Protein AF-A0A6J8EDN4-F1 (afdb_monomer)

Foldseek 3Di:
DVVLVVLVVVLVVCLVPPLLVLADCDDLAQLRNLQRNLADPDPVDGDDDDPDHNPDHDPSVVSLVVSLVVVLVVLVVCVVVPPPVVSVVVNVVSVVVSVVVSVSSNVSSCVSVVDDLQADEAEDEPPVPPPCVVVVVVCCVVVPPRYHYHYPYPPPPDPPVVVLVVVLVVQQVVCVVVVHDDDDPVSSVVSSQVPDPDDDPDDDDDDDDD

Nearest PDB structures (foldseek):
  3n6v-assembly2_D  TM=3.466E-01  e=3.260E+00  Rattus norvegicus
  3n6v-assembly3_E  TM=3.450E-01  e=4.559E+00  Rattus norvegicus
  6p7a-assembly2_B-2  TM=2.728E-01  e=5.702E+00  Fowlpox virus
  6p7b-assembly1_A  TM=2.548E-01  e=5.098E+00  Fowlpox virus

Organism: Mytilus coruscus (NCBI:txid42192)

Sequence (210 aa):
MDQMIKDLSECKQYLKHDFKIHLEEKTDIKDHCMTFSLNDKDLHFKNECCDHQHLSGCLKCLQLSDLLEEIMKRVQLLESENIEDLYDEILFKTSNAIDDIVEWKKHLVRSKIKPEIKDISFWSDNAGCYKSTLTLAMIYANLGPILSSYFSEAQDGKGACDRKASHIKAEIKRYVNEGLNVLDANDMKKVSITACPYGLMLGTTIGADF

Radius of gyration: 28.96 Å; Cα contacts (8 Å, |Δi|>4): 145; chains: 1; bounding box: 46×51×76 Å

pLDDT: mean 78.21, std 17.28, range [27.22, 96.94]

Mean predicted aligned error: 16.28 Å

Secondary structure (DSSP, 8-state):
-HHHHHHHHHHHHHHHHTHHHH-BSS-SBTTTBTTTTT--S-GGG-----SS---B--HHHHHHHHHHHHHHHHHHHGGGG--HHHHHHHHHHHHHHHHHHHHHHHHHHHHHH------EEEEEE--TT---HHHHHHHHHHHGGGEEEEEE-TTSS--HHHHHHHHHHHHHHHHHHTT----SHHHHHHHHHHT-SS------------

Structure (mmCIF, N/CA/C/O backbone):
data_AF-A0A6J8EDN4-F1
#
_entry.id   AF-A0A6J8EDN4-F1
#
loop_
_atom_site.group_PDB
_atom_site.id
_atom_site.type_symbol
_atom_site.label_atom_id
_atom_site.label_alt_id
_atom_site.label_comp_id
_atom_site.label_asym_id
_atom_site.label_entity_id
_atom_site.label_seq_id
_atom_site.pdbx_PDB_ins_code
_atom_site.Cartn_x
_atom_site.Cartn_y
_atom_site.Cartn_z
_atom_site.occupancy
_atom_site.B_iso_or_equiv
_atom_site.auth_seq_id
_atom_site.auth_comp_id
_atom_site.auth_asym_id
_atom_site.auth_atom_id
_atom_site.pdbx_PDB_model_num
ATOM 1 N N . MET A 1 1 ? 24.576 8.380 10.387 1.00 64.56 1 MET A N 1
ATOM 2 C CA . MET A 1 1 ? 24.095 7.237 9.584 1.00 64.56 1 MET A CA 1
ATOM 3 C C . MET A 1 1 ? 23.652 6.102 10.504 1.00 64.56 1 MET A C 1
ATOM 5 O O . MET A 1 1 ? 22.503 5.696 10.415 1.00 64.56 1 MET A O 1
ATOM 9 N N . ASP A 1 2 ? 24.490 5.698 11.463 1.00 84.81 2 ASP A N 1
ATOM 10 C CA . ASP A 1 2 ? 24.209 4.596 12.407 1.00 84.81 2 ASP A CA 1
ATOM 11 C C . ASP A 1 2 ? 22.921 4.751 13.227 1.00 84.81 2 ASP A C 1
ATOM 13 O O . ASP A 1 2 ? 22.189 3.781 13.411 1.00 84.81 2 ASP A O 1
ATOM 17 N N . GLN A 1 3 ? 22.601 5.974 13.666 1.00 91.50 3 GLN A N 1
ATOM 18 C CA . GLN A 1 3 ? 21.373 6.234 14.422 1.00 91.50 3 GLN A CA 1
ATOM 19 C C . GLN A 1 3 ? 20.110 5.963 13.586 1.00 91.50 3 GLN A C 1
ATOM 21 O O . GLN A 1 3 ? 19.248 5.219 14.028 1.00 91.50 3 GLN A O 1
ATOM 26 N N . MET A 1 4 ? 20.042 6.448 12.341 1.00 90.75 4 MET A N 1
ATOM 27 C CA . MET A 1 4 ? 18.876 6.219 11.472 1.00 90.75 4 MET A CA 1
ATOM 28 C C . MET A 1 4 ? 18.676 4.740 11.130 1.00 90.75 4 MET A C 1
ATOM 30 O O . MET A 1 4 ? 17.547 4.268 11.046 1.00 90.75 4 MET A O 1
ATOM 34 N N . ILE A 1 5 ? 19.767 3.993 10.931 1.00 92.75 5 ILE A N 1
ATOM 35 C CA . ILE A 1 5 ? 19.694 2.545 10.685 1.00 92.75 5 ILE A CA 1
ATOM 36 C C . ILE A 1 5 ? 19.105 1.837 11.909 1.00 92.75 5 ILE A C 1
ATOM 38 O O . ILE A 1 5 ? 18.271 0.938 11.771 1.00 92.75 5 ILE A O 1
ATOM 42 N N . LYS A 1 6 ? 19.515 2.256 13.110 1.00 95.56 6 LYS A N 1
ATOM 43 C CA . LYS A 1 6 ? 18.954 1.754 14.362 1.00 95.56 6 LYS A CA 1
ATOM 44 C C . LYS A 1 6 ? 17.466 2.097 14.479 1.00 95.56 6 LYS A C 1
ATOM 46 O O . LYS A 1 6 ? 16.674 1.192 14.724 1.00 95.56 6 LYS A O 1
ATOM 51 N N . ASP A 1 7 ? 17.085 3.342 14.212 1.00 95.25 7 ASP A N 1
ATOM 52 C CA . ASP A 1 7 ? 15.692 3.801 14.287 1.00 95.25 7 ASP A CA 1
ATOM 53 C C . ASP A 1 7 ? 14.797 3.056 13.280 1.00 95.25 7 ASP A C 1
ATOM 55 O O . ASP A 1 7 ? 13.700 2.610 13.623 1.00 95.25 7 ASP A O 1
ATOM 59 N N . LEU A 1 8 ? 15.291 2.814 12.058 1.00 94.50 8 LEU A N 1
ATOM 60 C CA . LEU A 1 8 ? 14.611 1.989 11.051 1.00 94.50 8 LEU A CA 1
ATOM 61 C C . LEU A 1 8 ? 14.425 0.548 11.533 1.00 94.50 8 LEU A C 1
ATOM 63 O O . LEU A 1 8 ? 13.369 -0.054 11.323 1.00 94.50 8 LEU A O 1
ATOM 67 N N . SER A 1 9 ? 15.441 -0.020 12.185 1.00 95.44 9 SER A N 1
ATOM 68 C CA . SER A 1 9 ? 15.367 -1.363 12.762 1.00 95.44 9 SER A CA 1
ATOM 69 C C . SER A 1 9 ? 14.315 -1.443 13.874 1.00 95.44 9 SER A C 1
ATOM 71 O O . SER A 1 9 ? 13.519 -2.384 13.899 1.00 95.44 9 SER A O 1
ATOM 73 N N . GLU A 1 10 ? 14.248 -0.437 14.748 1.00 96.00 10 GLU A N 1
ATOM 74 C CA . GLU A 1 10 ? 13.237 -0.346 15.808 1.00 96.00 10 GLU A CA 1
ATOM 75 C C . GLU A 1 10 ? 11.821 -0.185 15.229 1.00 96.00 10 GLU A C 1
ATOM 77 O O . GLU A 1 10 ? 10.903 -0.908 15.625 1.00 96.00 10 GLU A O 1
ATOM 82 N N . CYS A 1 11 ? 11.641 0.681 14.227 1.00 96.31 11 CYS A N 1
ATOM 83 C CA . CYS A 1 11 ? 10.362 0.846 13.532 1.00 96.31 11 CYS A CA 1
ATOM 84 C C . CYS A 1 11 ? 9.914 -0.448 12.834 1.00 96.31 11 CYS A C 1
ATOM 86 O O . CYS A 1 11 ? 8.742 -0.829 12.883 1.00 96.31 11 CYS A O 1
ATOM 88 N N . LYS A 1 12 ? 10.854 -1.177 12.224 1.00 96.31 12 LYS A N 1
ATOM 89 C CA . LYS A 1 12 ? 10.594 -2.490 11.624 1.00 96.31 12 LYS A CA 1
ATOM 90 C C . LYS A 1 12 ? 10.141 -3.513 12.665 1.00 96.31 12 LYS A C 1
ATOM 92 O O . LYS A 1 12 ? 9.232 -4.292 12.381 1.00 96.31 12 LYS A O 1
ATOM 97 N N . GLN A 1 13 ? 10.768 -3.548 13.841 1.00 96.75 13 GLN A N 1
ATOM 98 C CA . GLN A 1 13 ? 10.352 -4.438 14.932 1.00 96.75 13 GLN A CA 1
ATOM 99 C C . GLN A 1 13 ? 8.942 -4.094 15.420 1.00 96.75 13 GLN A C 1
ATOM 101 O O . GLN A 1 13 ? 8.111 -4.996 15.534 1.00 96.75 13 GLN A O 1
ATOM 106 N N . TYR A 1 14 ? 8.650 -2.803 15.592 1.00 96.94 14 TYR A N 1
ATOM 107 C CA . TYR A 1 14 ? 7.320 -2.317 15.956 1.00 96.94 14 TYR A CA 1
ATOM 108 C C . TYR A 1 14 ? 6.238 -2.796 14.977 1.00 96.94 14 TYR A C 1
ATOM 110 O O . TYR A 1 14 ? 5.249 -3.401 15.395 1.00 96.94 14 TYR A O 1
ATOM 118 N N . LEU A 1 15 ? 6.443 -2.604 13.667 1.00 96.94 15 LEU A N 1
ATOM 119 C CA . LEU A 1 15 ? 5.496 -3.059 12.641 1.00 96.94 15 LEU A CA 1
ATOM 120 C C . LEU A 1 15 ? 5.296 -4.583 12.661 1.00 96.94 15 LEU A C 1
ATOM 122 O O . LEU A 1 15 ? 4.183 -5.064 12.448 1.00 96.94 15 LEU A O 1
ATOM 126 N N . LYS A 1 16 ? 6.351 -5.360 12.933 1.00 95.31 16 LYS A N 1
ATOM 127 C CA . LYS A 1 16 ? 6.269 -6.829 12.959 1.00 95.31 16 LYS A CA 1
ATOM 128 C C . LYS A 1 16 ? 5.512 -7.383 14.158 1.00 95.31 16 LYS A C 1
ATOM 130 O O . LYS A 1 16 ? 4.797 -8.371 13.994 1.00 95.31 16 LYS A O 1
ATOM 135 N N . HIS A 1 17 ? 5.724 -6.812 15.338 1.00 93.31 17 HIS A N 1
ATOM 136 C CA . HIS A 1 17 ? 5.348 -7.461 16.594 1.00 93.31 17 HIS A CA 1
ATOM 137 C C . HIS A 1 17 ? 4.214 -6.743 17.322 1.00 93.31 17 HIS A C 1
ATOM 139 O O . HIS A 1 17 ? 3.266 -7.401 17.748 1.00 93.31 17 HIS A O 1
ATOM 145 N N . ASP A 1 18 ? 4.254 -5.413 17.384 1.00 94.19 18 ASP A N 1
ATOM 146 C CA . ASP A 1 18 ? 3.402 -4.653 18.304 1.00 94.19 18 ASP A CA 1
ATOM 147 C C . ASP A 1 18 ? 2.252 -3.946 17.586 1.00 94.19 18 ASP A C 1
ATOM 149 O O . ASP A 1 18 ? 1.143 -3.869 18.110 1.00 94.19 18 ASP A O 1
ATOM 153 N N . PHE A 1 19 ? 2.474 -3.476 16.354 1.00 96.38 19 PHE A N 1
ATOM 154 C CA . PHE A 1 19 ? 1.499 -2.648 15.639 1.00 96.38 19 PHE A CA 1
ATOM 155 C C . PHE A 1 19 ? 0.114 -3.305 15.544 1.00 96.38 19 PHE A C 1
ATOM 157 O O . PHE A 1 19 ? -0.894 -2.663 15.821 1.00 96.38 19 PHE A O 1
ATOM 164 N N . LYS A 1 20 ? 0.042 -4.611 15.243 1.00 93.62 20 LYS A N 1
ATOM 165 C CA . LYS A 1 20 ? -1.236 -5.350 15.152 1.00 93.62 20 LYS A CA 1
ATOM 166 C C . LYS A 1 20 ? -1.989 -5.483 16.481 1.00 93.62 20 LYS A C 1
ATOM 168 O O . LYS A 1 20 ? -3.174 -5.835 16.467 1.00 93.62 20 LYS A O 1
ATOM 173 N N . ILE A 1 21 ? -1.300 -5.302 17.606 1.00 93.06 21 ILE A N 1
ATOM 174 C CA . ILE A 1 21 ? -1.882 -5.345 18.951 1.00 93.06 21 ILE A CA 1
ATOM 175 C C . ILE A 1 21 ? -2.588 -4.020 19.241 1.00 93.06 21 ILE A C 1
ATOM 177 O O . ILE A 1 21 ? -3.631 -4.024 19.879 1.00 93.06 21 ILE A O 1
ATOM 181 N N . HIS A 1 22 ? -2.061 -2.913 18.715 1.00 93.44 22 HIS A N 1
ATOM 182 C CA . HIS A 1 22 ? -2.646 -1.584 18.874 1.00 93.44 22 HIS A CA 1
ATOM 183 C C . HIS A 1 22 ? -3.891 -1.341 18.009 1.00 93.44 22 HIS A C 1
ATOM 185 O O . HIS A 1 22 ? -4.573 -0.342 18.206 1.00 93.44 22 HIS A O 1
ATOM 191 N N . LEU A 1 23 ? -4.162 -2.209 17.028 1.00 93.81 23 LEU A N 1
ATOM 192 C CA . LEU A 1 23 ? -5.296 -2.057 16.121 1.00 93.81 23 LEU A CA 1
ATOM 193 C C . LEU A 1 23 ? -6.619 -2.399 16.807 1.00 93.81 23 LEU A C 1
ATOM 195 O O . LEU A 1 23 ? -6.812 -3.524 17.276 1.00 93.81 23 LEU A O 1
ATOM 199 N N . GLU A 1 24 ? -7.551 -1.454 16.746 1.00 91.25 24 GLU A N 1
ATOM 200 C CA . GLU A 1 24 ? -8.896 -1.547 17.310 1.00 91.25 24 GLU A CA 1
ATOM 201 C C . GLU A 1 24 ? -9.943 -1.153 16.262 1.00 91.25 24 GLU A C 1
ATOM 203 O O . GLU A 1 24 ? -9.655 -0.439 15.301 1.00 91.25 24 GLU A O 1
ATOM 208 N N . GLU A 1 25 ? -11.175 -1.644 16.414 1.00 86.94 25 GLU A N 1
ATOM 209 C CA . GLU A 1 25 ? -12.254 -1.382 15.451 1.00 86.94 25 GLU A CA 1
ATOM 210 C C . GLU A 1 25 ? -12.576 0.118 15.348 1.00 86.94 25 GLU A C 1
ATOM 212 O O . GLU A 1 25 ? -12.720 0.656 14.243 1.00 86.94 25 GLU A O 1
ATOM 217 N N . LYS A 1 26 ? -12.602 0.794 16.503 1.00 89.06 26 LYS A N 1
ATOM 218 C CA . LYS A 1 26 ? -12.791 2.237 16.665 1.00 89.06 26 LYS A CA 1
ATOM 219 C C . LYS A 1 26 ? -11.860 2.753 17.760 1.00 89.06 26 LYS A C 1
ATOM 221 O O . LYS A 1 26 ? -11.850 2.194 18.851 1.00 89.06 26 LYS A O 1
ATOM 226 N N . THR A 1 27 ? -11.096 3.802 17.475 1.00 91.81 27 THR A N 1
ATOM 227 C CA . THR A 1 27 ? -10.195 4.453 18.438 1.00 91.81 27 THR A CA 1
ATOM 228 C C . THR A 1 27 ? -9.849 5.856 17.955 1.00 91.81 27 THR A C 1
ATOM 230 O O . THR A 1 27 ? -9.736 6.098 16.755 1.00 91.81 27 THR A O 1
ATOM 233 N N . ASP A 1 28 ? -9.612 6.782 18.881 1.00 90.94 28 ASP A N 1
ATOM 234 C CA . ASP A 1 28 ? -9.287 8.177 18.554 1.00 90.94 28 ASP A CA 1
ATOM 235 C C . ASP A 1 28 ? -7.869 8.353 17.965 1.00 90.94 28 ASP A C 1
ATOM 237 O O . ASP A 1 28 ? -7.457 9.463 17.607 1.00 90.94 28 ASP A O 1
ATOM 241 N N . ILE A 1 29 ? -7.101 7.262 17.844 1.00 92.19 29 ILE A N 1
ATOM 242 C CA . ILE A 1 29 ? -5.788 7.243 17.195 1.00 92.19 29 ILE A CA 1
ATOM 243 C C . ILE A 1 29 ? -5.936 6.859 15.718 1.00 92.19 29 ILE A C 1
ATOM 245 O O . ILE A 1 29 ? -6.267 5.720 15.384 1.00 92.19 29 ILE A O 1
ATOM 249 N N . LYS A 1 30 ? -5.582 7.795 14.824 1.00 89.88 30 LYS A N 1
ATOM 250 C CA . LYS A 1 30 ? -5.691 7.654 13.353 1.00 89.88 30 LYS A CA 1
ATOM 251 C C . LYS A 1 30 ? -5.140 6.330 12.822 1.00 89.88 30 LYS A C 1
ATOM 253 O O . LYS A 1 30 ? -5.803 5.640 12.058 1.00 89.88 30 LYS A O 1
ATOM 258 N N . ASP A 1 31 ? -3.925 5.984 13.234 1.00 91.81 31 ASP A N 1
ATOM 259 C CA . ASP A 1 31 ? -3.203 4.812 12.734 1.00 91.81 31 ASP A CA 1
ATOM 260 C C . ASP A 1 31 ? -3.707 3.480 13.292 1.00 91.81 31 ASP A C 1
ATOM 262 O O . ASP A 1 31 ? -3.310 2.426 12.800 1.00 91.81 31 ASP A O 1
ATOM 266 N N . HIS A 1 32 ? -4.512 3.522 14.354 1.00 93.56 32 HIS A N 1
ATOM 267 C CA . HIS A 1 32 ? -4.951 2.340 15.091 1.00 93.56 32 HIS A CA 1
ATOM 268 C C . HIS A 1 32 ? -6.413 1.987 14.816 1.00 93.56 32 HIS A C 1
ATOM 270 O O . HIS A 1 32 ? -6.801 0.831 14.971 1.00 93.56 32 HIS A O 1
ATOM 276 N N . CYS A 1 33 ? -7.213 2.961 14.378 1.00 91.75 33 CYS A N 1
ATOM 277 C CA . CYS A 1 33 ? -8.603 2.743 14.012 1.00 91.75 33 CYS A CA 1
ATOM 278 C C . CYS A 1 33 ? -8.673 1.978 12.696 1.00 91.75 33 CYS A C 1
ATOM 280 O O . CYS A 1 33 ? -8.343 2.507 11.636 1.00 91.75 33 CYS A O 1
ATOM 282 N N . MET A 1 34 ? -9.110 0.725 12.738 1.00 88.94 34 MET A N 1
ATOM 283 C CA . MET A 1 34 ? -9.208 -0.130 11.553 1.00 88.94 34 MET A CA 1
ATOM 284 C C . MET A 1 34 ? -10.176 0.428 10.501 1.00 88.94 34 MET A C 1
ATOM 286 O O . MET A 1 34 ? -9.948 0.262 9.305 1.00 88.94 34 MET A O 1
ATOM 290 N N . THR A 1 35 ? -11.211 1.145 10.942 1.00 83.56 35 THR A N 1
ATOM 291 C CA . THR A 1 35 ? -12.199 1.781 10.058 1.00 83.56 35 THR A CA 1
ATOM 292 C C . THR A 1 35 ? -11.636 3.022 9.350 1.00 83.56 35 THR A C 1
ATOM 294 O O . THR A 1 35 ? -12.038 3.331 8.233 1.00 83.56 35 THR A O 1
ATOM 297 N N . PHE A 1 36 ? -10.679 3.725 9.969 1.00 85.88 36 PHE A N 1
ATOM 298 C CA . PHE A 1 36 ? -10.132 4.984 9.447 1.00 85.88 36 PHE A CA 1
ATOM 299 C C . PHE A 1 36 ? -8.747 4.856 8.808 1.00 85.88 36 PHE A C 1
ATOM 301 O O . PHE A 1 36 ? -8.474 5.505 7.806 1.00 85.88 36 PHE A O 1
ATOM 308 N N . SER A 1 37 ? -7.868 4.023 9.361 1.00 87.19 37 SER A N 1
ATOM 309 C CA . SER A 1 37 ? -6.455 3.896 8.959 1.00 87.19 37 SER A CA 1
ATOM 310 C C . SER A 1 37 ? -6.243 3.425 7.515 1.00 87.19 37 SER A C 1
ATOM 312 O O . SER A 1 37 ? -5.147 3.581 6.977 1.00 87.19 37 SER A O 1
ATOM 314 N N . LEU A 1 38 ? -7.280 2.864 6.882 1.00 83.94 38 LEU A N 1
ATOM 315 C CA . LEU A 1 38 ? -7.290 2.468 5.471 1.00 83.94 38 LEU A CA 1
ATOM 316 C C . LEU A 1 38 ? -7.983 3.472 4.544 1.00 83.94 38 LEU A C 1
ATOM 318 O O . LEU A 1 38 ? -8.009 3.233 3.338 1.00 83.94 38 LEU A O 1
ATOM 322 N N . ASN A 1 39 ? -8.551 4.558 5.071 1.00 77.12 39 ASN A N 1
ATOM 323 C CA . ASN A 1 39 ? -9.219 5.547 4.239 1.00 77.12 39 ASN A CA 1
ATOM 324 C C . ASN A 1 39 ? -8.189 6.292 3.402 1.00 77.12 39 ASN A C 1
ATOM 326 O O . ASN A 1 39 ? -7.287 6.946 3.931 1.00 77.12 39 ASN A O 1
ATOM 330 N N . ASP A 1 40 ? -8.343 6.183 2.087 1.00 66.19 40 ASP A N 1
ATOM 331 C CA . ASP A 1 40 ? -7.512 6.927 1.162 1.00 66.19 40 ASP A CA 1
ATOM 332 C C . ASP A 1 40 ? -7.902 8.411 1.155 1.00 66.19 40 ASP A C 1
ATOM 334 O O . ASP A 1 40 ? -9.021 8.797 1.514 1.00 66.19 40 ASP A O 1
ATOM 338 N N . LYS A 1 41 ? -6.968 9.264 0.734 1.00 57.25 41 LYS A N 1
ATOM 339 C CA . LYS A 1 41 ? -7.254 10.688 0.502 1.00 57.25 41 LYS A CA 1
ATOM 340 C C . LYS A 1 41 ? -8.121 10.889 -0.744 1.00 57.25 41 LYS A C 1
ATOM 342 O O . LYS A 1 41 ? -8.730 11.951 -0.885 1.00 57.25 41 LYS A O 1
ATOM 347 N N . ASP A 1 42 ? -8.197 9.880 -1.611 1.00 53.66 42 ASP A N 1
ATOM 348 C CA . ASP A 1 42 ? -9.016 9.910 -2.813 1.00 53.66 42 ASP A CA 1
ATOM 349 C C . ASP A 1 42 ? -10.512 9.905 -2.483 1.00 53.66 42 ASP A C 1
ATOM 351 O O . ASP A 1 42 ? -11.080 8.960 -1.931 1.00 53.66 42 ASP A O 1
ATOM 355 N N . LEU A 1 43 ? -11.171 11.002 -2.860 1.00 53.16 43 LEU A N 1
ATOM 356 C CA . LEU A 1 43 ? -12.571 11.302 -2.550 1.00 53.16 43 LEU A CA 1
ATOM 357 C C . LEU A 1 43 ? -13.560 10.242 -3.065 1.00 53.16 43 LEU A C 1
ATOM 359 O O . LEU A 1 43 ? -14.674 10.166 -2.550 1.00 53.16 43 LEU A O 1
ATOM 363 N N . HIS A 1 44 ? -13.160 9.434 -4.050 1.00 49.12 44 HIS A N 1
ATOM 364 C CA . HIS A 1 44 ? -14.001 8.421 -4.687 1.00 49.12 44 HIS A CA 1
ATOM 365 C C . HIS A 1 44 ? -14.178 7.137 -3.865 1.00 49.12 44 HIS A C 1
ATOM 367 O O . HIS A 1 44 ? -15.160 6.430 -4.078 1.00 49.12 44 HIS A O 1
ATOM 373 N N . PHE A 1 45 ? -13.286 6.853 -2.909 1.00 50.69 45 PHE A N 1
ATOM 374 C CA . PHE A 1 45 ? -13.297 5.612 -2.118 1.00 50.69 45 PHE A CA 1
ATOM 375 C C . PHE A 1 45 ? -13.401 5.866 -0.612 1.00 50.69 45 PHE A C 1
ATOM 377 O O . PHE A 1 45 ? -12.902 5.083 0.197 1.00 50.69 45 PHE A O 1
ATOM 384 N N . LYS A 1 46 ? -14.043 6.968 -0.207 1.00 51.38 46 LYS A N 1
ATOM 385 C CA . LYS A 1 46 ? -14.339 7.202 1.209 1.00 51.38 46 LYS A CA 1
ATOM 386 C C . LYS A 1 46 ? -15.279 6.105 1.714 1.00 51.38 46 LYS A C 1
ATOM 388 O O . LYS A 1 46 ? -16.468 6.128 1.407 1.00 51.38 46 LYS A O 1
ATOM 393 N N . ASN A 1 47 ? -14.751 5.174 2.510 1.00 55.22 47 ASN A N 1
ATOM 394 C CA . ASN A 1 47 ? -15.589 4.346 3.371 1.00 55.22 47 ASN A CA 1
ATOM 395 C C . ASN A 1 47 ? -16.398 5.244 4.312 1.00 55.22 47 ASN A C 1
ATOM 397 O O . ASN A 1 47 ? -16.033 6.399 4.563 1.00 55.22 47 ASN A O 1
ATOM 401 N N . GLU A 1 48 ? -17.490 4.689 4.838 1.00 56.72 48 GLU A N 1
ATOM 402 C CA . GLU A 1 48 ? -18.307 5.319 5.869 1.00 56.72 48 GLU A CA 1
ATOM 403 C C . GLU A 1 48 ? -17.405 5.910 6.957 1.00 56.72 48 GLU A C 1
ATOM 405 O O . GLU A 1 48 ? -16.621 5.225 7.620 1.00 56.72 48 GLU A O 1
ATOM 410 N N . CYS A 1 49 ? -17.454 7.238 7.056 1.00 64.69 49 CYS A N 1
ATOM 411 C CA . CYS A 1 49 ? -16.647 7.991 7.994 1.00 64.69 49 CYS A CA 1
ATOM 412 C C . CYS A 1 49 ? -17.033 7.560 9.409 1.00 64.69 49 CYS A C 1
ATOM 414 O O . CYS A 1 49 ? -18.215 7.415 9.721 1.00 64.69 49 CYS A O 1
ATOM 416 N N . CYS A 1 50 ? -16.038 7.355 10.264 1.00 77.31 50 CYS A N 1
ATOM 417 C CA . CYS A 1 50 ? -16.283 6.989 11.647 1.00 77.31 50 CYS A CA 1
ATOM 418 C C . CYS A 1 50 ? -17.153 8.034 12.365 1.00 77.31 50 CYS A C 1
ATOM 420 O O . CYS A 1 50 ? -17.079 9.227 12.075 1.00 77.31 50 CYS A O 1
ATOM 422 N N . ASP A 1 51 ? -17.918 7.584 13.356 1.00 82.94 51 ASP A N 1
ATOM 423 C CA . ASP A 1 51 ? -18.741 8.398 14.261 1.00 82.94 51 ASP A CA 1
ATOM 424 C C . ASP A 1 51 ? -17.945 9.036 15.419 1.00 82.94 51 ASP A C 1
ATOM 426 O O . ASP A 1 51 ? -18.528 9.595 16.346 1.00 82.94 51 ASP A O 1
ATOM 430 N N . HIS A 1 52 ? -16.613 8.966 15.370 1.00 84.31 52 HIS A N 1
ATOM 431 C CA . HIS A 1 52 ? -15.689 9.503 16.370 1.00 84.31 52 HIS A CA 1
ATOM 432 C C . HIS A 1 52 ? -14.560 10.312 15.715 1.00 84.31 52 HIS A C 1
ATOM 434 O O . HIS A 1 52 ? -14.400 10.335 14.491 1.00 84.31 52 HIS A O 1
ATOM 440 N N . GLN A 1 53 ? -13.789 11.023 16.539 1.00 84.44 53 GLN A N 1
ATOM 441 C CA . GLN A 1 53 ? -12.743 11.934 16.084 1.00 84.44 53 GLN A CA 1
ATOM 442 C C . GLN A 1 53 ? -11.364 11.294 16.206 1.00 84.44 53 GLN A C 1
ATOM 444 O O . GLN A 1 53 ? -11.045 10.677 17.208 1.00 84.44 53 GLN A O 1
ATOM 449 N N . HIS A 1 54 ? -10.495 11.531 15.226 1.00 87.19 54 HIS A N 1
ATOM 450 C CA . HIS A 1 54 ? -9.128 11.018 15.258 1.00 87.19 54 HIS A CA 1
ATOM 451 C C . HIS A 1 54 ? -8.133 12.138 15.572 1.00 87.19 54 HIS A C 1
ATOM 453 O O . HIS A 1 54 ? -7.401 12.599 14.694 1.00 87.19 54 HIS A O 1
ATOM 459 N N . LEU A 1 55 ? -8.167 12.650 16.802 1.00 85.25 55 LEU A N 1
ATOM 460 C CA . LEU A 1 55 ? -7.328 13.780 17.230 1.00 85.25 55 LEU A CA 1
ATOM 461 C C . LEU A 1 55 ? -6.003 13.339 17.862 1.00 85.25 55 LEU A C 1
ATOM 463 O O . LEU A 1 55 ? -5.092 14.156 17.992 1.00 85.25 55 LEU A O 1
ATOM 467 N N . SER A 1 56 ? -5.877 12.067 18.239 1.00 89.62 56 SER A N 1
ATOM 468 C CA . SER A 1 56 ? -4.685 11.535 18.895 1.00 89.62 56 SER A CA 1
ATOM 469 C C . SER A 1 56 ? -3.742 10.836 17.911 1.00 89.62 56 SER A C 1
ATOM 471 O O . SER A 1 56 ? -4.150 10.308 16.874 1.00 89.62 56 SER A O 1
ATOM 473 N N . GLY A 1 57 ? -2.451 10.833 18.249 1.00 89.94 57 GLY A N 1
ATOM 474 C CA . GLY A 1 57 ? -1.400 10.124 17.522 1.00 89.94 57 GLY A CA 1
ATOM 475 C C . GLY A 1 57 ? -0.677 9.136 18.433 1.00 89.94 57 GLY A C 1
ATOM 476 O O . GLY A 1 57 ? -0.510 9.386 19.626 1.00 89.94 57 GLY A O 1
ATOM 477 N N . CYS A 1 58 ? -0.241 8.006 17.879 1.00 94.88 58 CYS A N 1
ATOM 478 C CA . CYS A 1 58 ? 0.611 7.065 18.599 1.00 94.88 58 CYS A CA 1
ATOM 479 C C . CYS A 1 58 ? 2.078 7.461 18.440 1.00 94.88 58 CYS A C 1
ATOM 481 O O . CYS A 1 58 ? 2.542 7.622 17.314 1.00 94.88 58 CYS A O 1
ATOM 483 N N . LEU A 1 59 ? 2.830 7.520 19.544 1.00 94.50 59 LEU A N 1
ATOM 484 C CA . LEU A 1 59 ? 4.255 7.865 19.525 1.00 94.50 59 LEU A CA 1
ATOM 485 C C . LEU A 1 59 ? 5.063 6.983 18.559 1.00 94.50 59 LEU A C 1
ATOM 487 O O . LEU A 1 59 ? 5.866 7.500 17.797 1.00 94.50 59 LEU A O 1
ATOM 491 N N . LYS A 1 60 ? 4.830 5.664 18.549 1.00 95.44 60 LYS A N 1
ATOM 492 C CA . LYS A 1 60 ? 5.537 4.730 17.655 1.00 95.44 60 LYS A CA 1
ATOM 493 C C . LYS A 1 60 ? 5.158 4.913 16.181 1.00 95.44 60 LYS A C 1
ATOM 495 O O . LYS A 1 60 ? 6.012 4.780 15.311 1.00 95.44 60 LYS A O 1
ATOM 500 N N . CYS A 1 61 ? 3.895 5.234 15.893 1.00 94.88 61 CYS A N 1
ATOM 501 C CA . CYS A 1 61 ? 3.454 5.524 14.526 1.00 94.88 61 CYS A CA 1
ATOM 502 C C . CYS A 1 61 ? 4.008 6.859 14.019 1.00 94.88 61 CYS A C 1
ATOM 504 O O . CYS A 1 61 ? 4.422 6.922 12.865 1.00 94.88 61 CYS A O 1
ATOM 506 N N . LEU A 1 62 ? 4.061 7.873 14.889 1.00 94.50 62 LEU A N 1
ATOM 507 C CA . LEU A 1 62 ? 4.670 9.171 14.597 1.00 94.50 62 LEU A CA 1
ATOM 508 C C . LEU A 1 62 ? 6.180 9.036 14.371 1.00 94.50 62 LEU A C 1
ATOM 510 O O . LEU A 1 62 ? 6.697 9.533 13.385 1.00 94.50 62 LEU A O 1
ATOM 514 N N . GLN A 1 63 ? 6.875 8.256 15.204 1.00 95.50 63 GLN A N 1
ATOM 515 C CA . GLN A 1 63 ? 8.300 7.963 15.003 1.00 95.50 63 GLN A CA 1
ATOM 516 C C . GLN A 1 63 ? 8.586 7.370 13.619 1.00 95.50 63 GLN A C 1
ATOM 518 O O . GLN A 1 63 ? 9.547 7.771 12.971 1.00 95.50 63 GLN A O 1
ATOM 523 N N . LEU A 1 64 ? 7.743 6.446 13.145 1.00 95.81 64 LEU A N 1
ATOM 524 C CA . LEU A 1 64 ? 7.873 5.906 11.795 1.00 95.81 64 LEU A CA 1
ATOM 525 C C . LEU A 1 64 ? 7.629 6.984 10.728 1.00 95.81 64 LEU A C 1
ATOM 527 O O . LEU A 1 64 ? 8.422 7.075 9.797 1.00 95.81 64 LEU A O 1
ATOM 531 N N . SER A 1 65 ? 6.557 7.780 10.832 1.00 94.94 65 SER A N 1
ATOM 532 C CA . SER A 1 65 ? 6.270 8.815 9.826 1.00 94.94 65 SER A CA 1
ATOM 533 C C . SER A 1 65 ? 7.376 9.860 9.750 1.00 94.94 65 SER A C 1
ATOM 535 O O . SER A 1 65 ? 7.834 10.178 8.655 1.00 94.94 65 SER A O 1
ATOM 537 N N . ASP A 1 66 ? 7.842 10.323 10.907 1.00 95.94 66 ASP A N 1
ATOM 538 C CA . ASP A 1 66 ? 8.865 11.357 11.015 1.00 95.94 66 ASP A CA 1
ATOM 539 C C . ASP A 1 66 ? 10.195 10.852 10.440 1.00 95.94 66 ASP A C 1
ATOM 541 O O . ASP A 1 66 ? 10.859 11.564 9.689 1.00 95.94 66 ASP A O 1
ATOM 545 N N . LEU A 1 67 ? 10.552 9.591 10.713 1.00 96.62 67 LEU A N 1
ATOM 546 C CA . LEU A 1 67 ? 11.760 8.964 10.177 1.00 96.62 67 LEU A CA 1
ATOM 547 C C . LEU A 1 67 ? 11.715 8.807 8.650 1.00 96.62 67 LEU A C 1
ATOM 549 O O . LEU A 1 67 ? 12.714 9.070 7.982 1.00 96.62 67 LEU A O 1
ATOM 553 N N . LEU A 1 68 ? 10.581 8.378 8.082 1.00 96.50 68 LEU A N 1
ATOM 554 C CA . LEU A 1 68 ? 10.430 8.254 6.626 1.00 96.50 68 LEU A CA 1
ATOM 555 C C . LEU A 1 68 ? 10.492 9.628 5.942 1.00 96.50 68 LEU A C 1
ATOM 557 O O . LEU A 1 68 ? 11.156 9.773 4.915 1.00 96.50 68 LEU A O 1
ATOM 561 N N . GLU A 1 69 ? 9.863 10.647 6.536 1.00 96.19 69 GLU A N 1
ATOM 562 C CA . GLU A 1 69 ? 9.936 12.026 6.049 1.00 96.19 69 GLU A CA 1
ATOM 563 C C . GLU A 1 69 ? 11.371 12.575 6.128 1.00 96.19 69 GLU A C 1
ATOM 565 O O . GLU A 1 69 ? 11.845 13.222 5.193 1.00 96.19 69 GLU A O 1
ATOM 570 N N . GLU A 1 70 ? 12.099 12.280 7.207 1.00 95.69 70 GLU A N 1
ATOM 571 C CA . GLU A 1 70 ? 13.503 12.667 7.357 1.00 95.69 70 GLU A CA 1
ATOM 572 C C . GLU A 1 70 ? 14.406 11.994 6.311 1.00 95.69 70 GLU A C 1
ATOM 574 O O . GLU A 1 70 ? 15.270 12.657 5.732 1.00 95.69 70 GLU A O 1
ATOM 579 N N . ILE A 1 71 ? 14.206 10.699 6.035 1.00 94.69 71 ILE A N 1
ATOM 580 C CA . ILE A 1 71 ? 14.941 9.973 4.986 1.00 94.69 71 ILE A CA 1
ATOM 581 C C . ILE A 1 71 ? 14.719 10.640 3.629 1.00 94.69 71 ILE A C 1
ATOM 583 O O . ILE A 1 71 ? 15.692 10.926 2.929 1.00 94.69 71 ILE A O 1
ATOM 587 N N . MET A 1 72 ? 13.464 10.931 3.282 1.00 94.56 72 MET A N 1
ATOM 588 C CA . MET A 1 72 ? 13.128 11.562 2.006 1.00 94.56 72 MET A CA 1
ATOM 589 C C . MET A 1 72 ? 13.765 12.949 1.878 1.00 94.56 72 MET A C 1
ATOM 591 O O . MET A 1 72 ? 14.401 13.243 0.868 1.00 94.56 72 MET A O 1
ATOM 595 N N . LYS A 1 73 ? 13.689 13.773 2.932 1.00 93.69 73 LYS A N 1
ATOM 596 C CA . LYS A 1 73 ? 14.332 15.098 2.966 1.00 93.69 73 LYS A CA 1
ATOM 597 C C . LYS A 1 73 ? 15.842 15.010 2.764 1.00 93.69 73 LYS A C 1
ATOM 599 O O . LYS A 1 73 ? 16.405 15.803 2.019 1.00 93.69 73 LYS A O 1
ATOM 604 N N . ARG A 1 74 ? 16.515 14.055 3.413 1.00 91.69 74 ARG A N 1
ATOM 605 C CA . ARG A 1 74 ? 17.968 13.866 3.260 1.00 91.69 74 ARG A CA 1
ATOM 606 C C . ARG A 1 74 ? 18.348 13.459 1.843 1.00 91.69 74 ARG A C 1
ATOM 608 O O . ARG A 1 74 ? 19.359 13.942 1.352 1.00 91.69 74 ARG A O 1
ATOM 615 N N . VAL A 1 75 ? 17.550 12.605 1.199 1.00 91.56 75 VAL A N 1
ATOM 616 C CA . VAL A 1 75 ? 17.769 12.250 -0.208 1.00 91.56 75 VAL A CA 1
ATOM 617 C C . VAL A 1 75 ? 17.585 13.471 -1.096 1.00 91.56 75 VAL A C 1
ATOM 619 O O . VAL A 1 75 ? 18.474 13.745 -1.886 1.00 91.56 75 VAL A O 1
ATOM 622 N N . GLN A 1 76 ? 16.528 14.262 -0.903 1.00 91.00 76 GLN A N 1
ATOM 623 C CA . GLN A 1 76 ? 16.298 15.495 -1.670 1.00 91.00 76 GLN A CA 1
ATOM 624 C C . GLN A 1 76 ? 17.441 16.513 -1.546 1.00 91.00 76 GLN A C 1
ATOM 626 O O . GLN A 1 76 ? 17.745 17.229 -2.493 1.00 91.00 76 GLN A O 1
ATOM 631 N N . LEU A 1 77 ? 18.131 16.565 -0.403 1.00 88.44 77 LEU A N 1
ATOM 632 C CA . LEU A 1 77 ? 19.301 17.433 -0.243 1.00 88.44 77 LEU A CA 1
ATOM 633 C C . LEU A 1 77 ? 20.497 17.004 -1.114 1.00 88.44 77 LEU A C 1
ATOM 635 O O . LEU A 1 77 ? 21.324 17.856 -1.430 1.00 88.44 77 LEU A O 1
ATOM 639 N N . LEU A 1 78 ? 20.581 15.740 -1.548 1.00 83.94 78 LEU A N 1
ATOM 640 C CA . LEU A 1 78 ? 21.645 15.267 -2.447 1.00 83.94 78 LEU A CA 1
ATOM 641 C C . LEU A 1 78 ? 21.572 15.912 -3.837 1.00 83.94 78 LEU A C 1
ATOM 643 O O . LEU A 1 78 ? 22.597 16.012 -4.505 1.00 83.94 78 LEU A O 1
ATOM 647 N N . GLU A 1 79 ? 20.400 16.405 -4.256 1.00 74.88 79 GLU A N 1
ATOM 648 C CA . GLU A 1 79 ? 20.239 17.181 -5.497 1.00 74.88 79 GLU A CA 1
ATOM 649 C C . GLU A 1 79 ? 21.207 18.366 -5.539 1.00 74.88 79 GLU A C 1
ATOM 651 O O . GLU A 1 79 ? 21.799 18.683 -6.569 1.00 74.88 79 GLU A O 1
ATOM 656 N N . SER A 1 80 ? 21.435 18.987 -4.377 1.00 66.44 80 SER A N 1
ATOM 657 C CA . SER A 1 80 ? 22.327 20.138 -4.248 1.00 66.44 80 SER A CA 1
ATOM 658 C C . SER A 1 80 ? 23.815 19.802 -4.450 1.00 66.44 80 SER A C 1
ATOM 660 O O . SER A 1 80 ? 24.626 20.716 -4.597 1.00 66.44 80 SER A O 1
ATOM 662 N N . GLU A 1 81 ? 24.177 18.513 -4.502 1.00 70.75 81 GLU A N 1
ATOM 663 C CA . GLU A 1 81 ? 25.550 18.016 -4.676 1.00 70.75 81 GLU A CA 1
ATOM 664 C C . GLU A 1 81 ? 25.904 17.663 -6.141 1.00 70.75 81 GLU A C 1
ATOM 666 O O . GLU A 1 81 ? 27.034 17.262 -6.417 1.00 70.75 81 GLU A O 1
ATOM 671 N N . ASN A 1 82 ? 24.990 17.904 -7.097 1.00 65.44 82 ASN A N 1
ATOM 672 C CA . ASN A 1 82 ? 25.237 17.905 -8.551 1.00 65.44 82 ASN A CA 1
ATOM 673 C C . ASN A 1 82 ? 25.596 16.527 -9.170 1.00 65.44 82 ASN A C 1
ATOM 675 O O . ASN A 1 82 ? 26.543 16.405 -9.952 1.00 65.44 82 ASN A O 1
ATOM 679 N N . ILE A 1 83 ? 24.832 15.482 -8.823 1.00 70.12 83 ILE A N 1
ATOM 680 C CA . ILE A 1 83 ? 24.968 14.113 -9.363 1.00 70.12 83 ILE A CA 1
ATOM 681 C C . ILE A 1 83 ? 23.659 13.686 -10.061 1.00 70.12 83 ILE A C 1
ATOM 683 O O . ILE A 1 83 ? 22.933 12.836 -9.557 1.00 70.12 83 ILE A O 1
ATOM 687 N N . GLU A 1 84 ? 23.350 14.302 -11.204 1.00 71.94 84 GLU A N 1
ATOM 688 C CA . GLU A 1 84 ? 22.012 14.321 -11.836 1.00 71.94 84 GLU A CA 1
ATOM 689 C C . GLU A 1 84 ? 21.419 12.919 -12.118 1.00 71.94 84 GLU A C 1
ATOM 691 O O . GLU A 1 84 ? 20.392 12.566 -11.542 1.00 71.94 84 GLU A O 1
ATOM 696 N N . ASP A 1 85 ? 22.108 12.058 -12.881 1.00 77.81 85 ASP A N 1
ATOM 697 C CA . ASP A 1 85 ? 21.583 10.721 -13.236 1.00 77.81 85 ASP A CA 1
ATOM 698 C C . ASP A 1 85 ? 21.455 9.768 -12.029 1.00 77.81 85 ASP A C 1
ATOM 700 O O . ASP A 1 85 ? 20.552 8.931 -11.962 1.00 77.81 85 ASP A O 1
ATOM 704 N N . LEU A 1 86 ? 22.373 9.865 -11.060 1.00 84.44 86 LEU A N 1
ATOM 705 C CA . LEU A 1 86 ? 22.355 9.012 -9.866 1.00 84.44 86 LEU A CA 1
ATOM 706 C C . LEU A 1 86 ? 21.305 9.490 -8.855 1.00 84.44 86 LEU A C 1
ATOM 708 O O . LEU A 1 86 ? 20.734 8.674 -8.131 1.00 84.44 86 LEU A O 1
ATOM 712 N N . TYR A 1 87 ? 21.059 10.800 -8.793 1.00 88.75 87 TYR A N 1
ATOM 713 C CA . TYR A 1 87 ? 20.081 11.400 -7.896 1.00 88.75 87 TYR A CA 1
ATO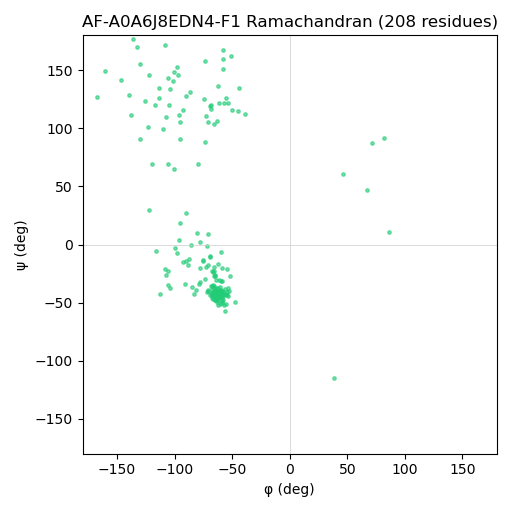M 714 C C . TYR A 1 87 ? 18.670 10.915 -8.215 1.00 88.75 87 TYR A C 1
ATOM 716 O O . TYR A 1 87 ? 17.994 10.422 -7.312 1.00 88.75 87 TYR A O 1
ATOM 724 N N . ASP A 1 88 ? 18.266 10.960 -9.486 1.00 88.94 88 ASP A N 1
ATOM 725 C CA . ASP A 1 88 ? 16.944 10.497 -9.916 1.00 88.94 88 ASP A CA 1
ATOM 726 C C . ASP A 1 88 ? 16.727 9.015 -9.582 1.00 88.94 88 ASP A C 1
ATOM 728 O O . ASP A 1 88 ? 15.669 8.624 -9.078 1.00 88.94 88 ASP A O 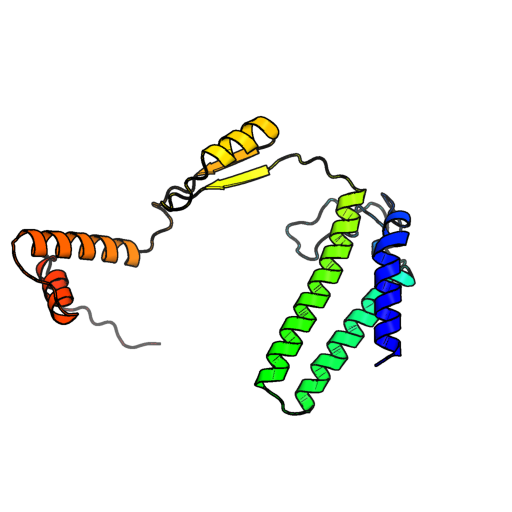1
ATOM 732 N N . GLU A 1 89 ? 17.748 8.177 -9.792 1.00 90.50 89 GLU A N 1
ATOM 733 C CA . GLU A 1 89 ? 17.683 6.756 -9.451 1.00 90.50 89 GLU A CA 1
ATOM 734 C C . GLU A 1 89 ? 17.532 6.533 -7.936 1.00 90.50 89 GLU A C 1
ATOM 736 O O . GLU A 1 89 ? 16.712 5.713 -7.503 1.00 90.50 89 GLU A O 1
ATOM 741 N N . ILE A 1 90 ? 18.308 7.252 -7.117 1.00 91.75 90 ILE A N 1
ATOM 742 C CA . ILE A 1 90 ? 18.232 7.167 -5.653 1.00 91.75 90 ILE A CA 1
ATOM 743 C C . ILE A 1 90 ? 16.867 7.658 -5.171 1.00 91.75 90 ILE A C 1
ATOM 745 O O . ILE A 1 90 ? 16.220 6.959 -4.391 1.00 91.75 90 ILE A O 1
ATOM 749 N N . LEU A 1 91 ? 16.406 8.812 -5.653 1.00 92.69 91 LEU A N 1
ATOM 750 C CA . LEU A 1 91 ? 15.119 9.398 -5.291 1.00 92.69 91 LEU A CA 1
ATOM 751 C C . LEU A 1 91 ? 13.972 8.439 -5.612 1.00 92.69 91 LEU A C 1
ATOM 753 O O . LEU A 1 91 ? 13.139 8.164 -4.745 1.00 92.69 91 LEU A O 1
ATOM 757 N N . PHE A 1 92 ? 13.965 7.865 -6.817 1.00 93.06 92 PHE A N 1
ATOM 758 C CA . PHE A 1 92 ? 12.959 6.891 -7.228 1.00 93.06 92 PHE A CA 1
ATOM 759 C C . PHE A 1 92 ? 12.966 5.643 -6.337 1.00 93.06 92 PHE A C 1
ATOM 761 O O . PHE A 1 92 ? 11.919 5.212 -5.847 1.00 93.06 92 PHE A O 1
ATOM 768 N N . LYS A 1 93 ? 14.147 5.068 -6.071 1.00 95.75 93 LYS A N 1
ATOM 769 C CA . LYS A 1 93 ? 14.283 3.889 -5.200 1.00 95.75 93 LYS A CA 1
ATOM 770 C C . LYS A 1 93 ? 13.847 4.176 -3.767 1.00 95.75 93 LYS A C 1
ATOM 772 O O . LYS A 1 93 ? 13.175 3.341 -3.163 1.00 95.75 93 LYS A O 1
ATOM 777 N N . THR A 1 94 ? 14.215 5.332 -3.222 1.00 95.88 94 THR A N 1
ATOM 778 C CA . THR A 1 94 ? 13.824 5.735 -1.869 1.00 95.88 94 THR A CA 1
ATOM 779 C C . THR A 1 94 ? 12.324 5.984 -1.776 1.00 95.88 94 THR A C 1
ATOM 781 O O . THR A 1 94 ? 11.711 5.497 -0.829 1.00 95.88 94 THR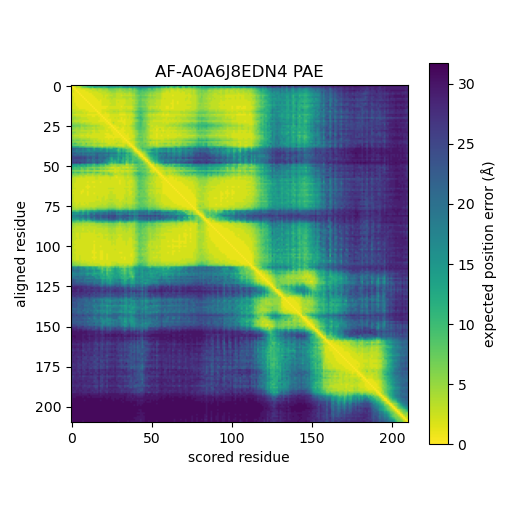 A O 1
ATOM 784 N N . SER A 1 95 ? 11.725 6.664 -2.759 1.00 96.06 95 SER A N 1
ATOM 785 C CA . SER A 1 95 ? 10.276 6.889 -2.808 1.00 96.06 95 SER A CA 1
ATOM 786 C C . SER A 1 95 ? 9.516 5.565 -2.790 1.00 96.06 95 SER A C 1
ATOM 788 O O . SER A 1 95 ? 8.703 5.342 -1.897 1.00 96.06 95 SER A O 1
ATOM 790 N N . ASN A 1 96 ? 9.862 4.639 -3.691 1.00 96.38 96 ASN A N 1
ATOM 791 C CA . ASN A 1 96 ? 9.216 3.326 -3.750 1.00 96.38 96 ASN A CA 1
ATOM 792 C C . ASN A 1 96 ? 9.388 2.539 -2.445 1.00 96.38 96 ASN A C 1
ATOM 794 O O . ASN A 1 96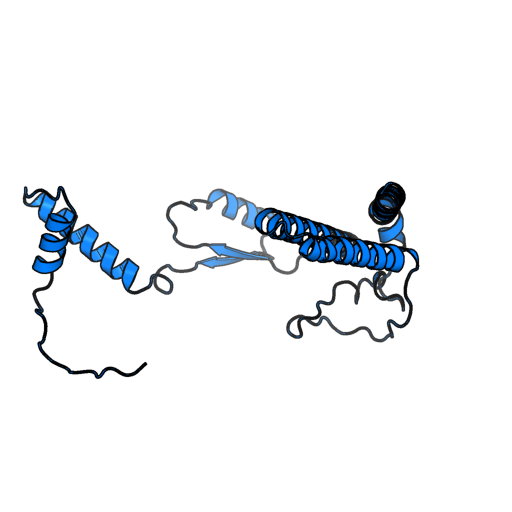 ? 8.447 1.913 -1.975 1.00 96.38 96 ASN A O 1
ATOM 798 N N . ALA A 1 97 ? 10.569 2.590 -1.821 1.00 96.56 97 ALA A N 1
ATOM 799 C CA . ALA A 1 97 ? 10.802 1.907 -0.551 1.00 96.56 97 ALA A CA 1
ATOM 800 C C . ALA A 1 97 ? 9.960 2.489 0.601 1.00 96.56 97 ALA A C 1
ATOM 802 O O . ALA A 1 97 ? 9.517 1.744 1.477 1.00 96.56 97 ALA A O 1
ATOM 803 N N . ILE A 1 98 ? 9.734 3.807 0.621 1.00 96.75 98 ILE A N 1
ATOM 804 C CA . ILE A 1 98 ? 8.836 4.453 1.587 1.00 96.75 98 ILE A CA 1
ATOM 805 C C . ILE A 1 98 ? 7.393 4.008 1.333 1.00 96.75 98 ILE A C 1
ATOM 807 O O . ILE A 1 98 ? 6.709 3.602 2.279 1.00 96.75 98 ILE A O 1
ATOM 811 N N . ASP A 1 99 ? 6.956 4.025 0.074 1.00 95.38 99 ASP A N 1
ATOM 812 C CA . ASP A 1 99 ? 5.614 3.592 -0.319 1.00 95.38 99 ASP A CA 1
ATOM 813 C C . ASP A 1 99 ? 5.374 2.120 0.043 1.00 95.38 99 ASP A C 1
ATOM 815 O O . ASP A 1 99 ? 4.346 1.793 0.635 1.00 95.38 99 ASP A O 1
ATOM 819 N N . ASP A 1 100 ? 6.359 1.245 -0.175 1.00 96.19 100 ASP A N 1
ATOM 820 C CA . ASP A 1 100 ? 6.314 -0.165 0.224 1.00 96.19 100 ASP A CA 1
ATOM 821 C C . ASP A 1 100 ? 6.137 -0.336 1.742 1.00 96.19 100 ASP A C 1
ATOM 823 O O . ASP A 1 100 ? 5.400 -1.216 2.195 1.00 96.19 100 ASP A O 1
ATOM 827 N N . ILE A 1 101 ? 6.783 0.503 2.562 1.00 96.56 101 ILE A N 1
ATOM 828 C CA . ILE A 1 101 ? 6.622 0.473 4.026 1.00 96.56 101 ILE A CA 1
ATOM 829 C C . ILE A 1 101 ? 5.215 0.933 4.426 1.00 96.56 101 ILE A C 1
ATOM 831 O O . ILE A 1 101 ? 4.590 0.326 5.306 1.00 96.56 101 ILE A O 1
ATOM 835 N N . VAL A 1 102 ? 4.697 1.982 3.785 1.00 93.75 102 VAL A N 1
ATOM 836 C CA . VAL A 1 102 ? 3.332 2.476 4.014 1.00 93.75 102 VAL A CA 1
ATOM 837 C C . VAL A 1 102 ? 2.301 1.422 3.600 1.00 93.75 102 VAL A C 1
ATOM 839 O O . VAL A 1 102 ? 1.385 1.122 4.372 1.00 93.75 102 VAL A O 1
ATOM 842 N N . GLU A 1 103 ? 2.469 0.793 2.437 1.00 93.12 103 GLU A N 1
ATOM 843 C CA . GLU A 1 103 ? 1.604 -0.291 1.969 1.00 93.12 103 GLU A CA 1
ATOM 844 C C . GLU A 1 103 ? 1.709 -1.533 2.847 1.00 93.12 103 GLU A C 1
ATOM 846 O O . GLU A 1 103 ? 0.691 -2.163 3.152 1.00 93.12 103 GLU A O 1
ATOM 851 N N . TRP A 1 104 ? 2.899 -1.857 3.351 1.00 95.25 104 TRP A N 1
ATOM 852 C CA . TRP A 1 104 ? 3.055 -2.922 4.332 1.00 95.25 104 TRP A CA 1
ATOM 853 C C . TRP A 1 104 ? 2.263 -2.619 5.609 1.00 95.25 104 TRP A C 1
ATOM 855 O O . TRP A 1 104 ? 1.516 -3.480 6.080 1.00 95.25 104 TRP A O 1
ATOM 865 N N . LYS A 1 105 ? 2.325 -1.390 6.135 1.00 94.50 105 LYS A N 1
ATOM 866 C CA . LYS A 1 105 ? 1.511 -0.973 7.289 1.00 94.50 105 LYS A CA 1
ATOM 867 C C . LYS A 1 105 ? 0.010 -1.114 7.007 1.00 94.50 105 LYS A C 1
ATOM 869 O O . LYS A 1 105 ? -0.696 -1.718 7.818 1.00 94.50 105 LYS A O 1
ATOM 874 N N . LYS A 1 106 ? -0.481 -0.659 5.846 1.00 91.50 106 LYS A N 1
ATOM 875 C CA . LYS A 1 106 ? -1.886 -0.856 5.427 1.00 91.50 106 LYS A CA 1
ATOM 876 C C . LYS A 1 106 ? -2.244 -2.343 5.323 1.00 91.50 106 LYS A C 1
ATOM 878 O O . LYS A 1 106 ? -3.311 -2.766 5.769 1.00 91.50 106 LYS A O 1
ATOM 883 N N . HIS A 1 107 ? -1.352 -3.169 4.781 1.00 91.19 107 HIS A N 1
ATOM 884 C CA . HIS A 1 107 ? -1.536 -4.618 4.718 1.00 91.19 107 HIS A CA 1
ATOM 885 C C . HIS A 1 107 ? -1.689 -5.241 6.114 1.00 91.19 107 HIS A C 1
ATOM 887 O O . HIS A 1 107 ? -2.551 -6.100 6.308 1.00 91.19 107 HIS A O 1
ATOM 893 N N . LEU A 1 108 ? -0.916 -4.796 7.113 1.00 93.31 108 LEU A N 1
ATOM 894 C CA . LEU A 1 108 ? -1.063 -5.271 8.493 1.00 93.31 108 LEU A CA 1
ATOM 895 C C . LEU A 1 108 ? -2.465 -4.970 9.044 1.00 93.31 108 LEU A C 1
ATOM 897 O O . LEU A 1 108 ? -3.057 -5.857 9.663 1.00 93.31 108 LEU A O 1
ATOM 901 N N . VAL A 1 109 ? -3.023 -3.791 8.747 1.00 91.62 109 VAL A N 1
ATOM 902 C CA . VAL A 1 109 ? -4.409 -3.443 9.102 1.00 91.62 109 VAL A CA 1
ATOM 903 C C . VAL A 1 109 ? -5.410 -4.367 8.407 1.00 91.62 109 VAL A C 1
ATOM 905 O O . VAL A 1 109 ? -6.210 -5.019 9.079 1.00 91.62 109 VAL A O 1
ATOM 908 N N . ARG A 1 110 ? -5.317 -4.521 7.079 1.00 88.19 110 ARG A N 1
ATOM 909 C CA . ARG A 1 110 ? -6.185 -5.432 6.301 1.00 88.19 110 ARG A CA 1
ATOM 910 C C . ARG A 1 110 ? -6.141 -6.864 6.848 1.00 88.19 110 ARG A C 1
ATOM 912 O O . ARG A 1 110 ? -7.175 -7.511 6.986 1.00 88.19 110 ARG A O 1
ATOM 919 N N . SER A 1 111 ? -4.955 -7.337 7.238 1.00 88.56 111 SER A N 1
ATOM 920 C CA . SER A 1 111 ? -4.774 -8.674 7.817 1.00 88.56 111 SER A CA 1
ATOM 921 C C . SER A 1 111 ? -5.480 -8.862 9.167 1.00 88.56 111 SER A C 1
ATOM 923 O O . SER A 1 111 ? -5.831 -9.988 9.519 1.00 88.56 111 SER A O 1
ATOM 925 N N . LYS A 1 112 ? -5.682 -7.776 9.928 1.00 87.69 112 LYS A N 1
ATOM 926 C CA . LYS A 1 112 ? -6.386 -7.785 11.216 1.00 87.69 112 LYS A CA 1
ATOM 927 C C . LYS A 1 112 ? -7.900 -7.715 11.029 1.00 87.69 112 LYS A C 1
ATOM 929 O O . LYS A 1 112 ? -8.603 -8.478 11.685 1.00 87.69 112 LYS A O 1
ATOM 934 N N . ILE A 1 113 ? -8.368 -6.860 10.115 1.00 83.75 113 ILE A N 1
ATOM 935 C CA . ILE A 1 113 ? -9.792 -6.708 9.776 1.00 83.75 113 ILE A CA 1
ATOM 936 C C . ILE A 1 113 ? -10.377 -8.024 9.255 1.00 83.75 113 ILE A C 1
ATOM 938 O O . ILE A 1 113 ? -11.549 -8.292 9.490 1.00 83.75 113 ILE A O 1
ATOM 942 N N . LYS A 1 114 ? -9.561 -8.852 8.577 1.00 71.88 114 LYS A N 1
ATOM 943 C CA . LYS A 1 114 ? -10.016 -10.050 7.850 1.00 71.88 114 LYS A CA 1
ATOM 944 C C . LYS A 1 114 ? -11.253 -9.723 7.003 1.00 71.88 114 LYS A C 1
ATOM 946 O O . LYS A 1 114 ? -12.318 -10.285 7.253 1.00 71.88 114 LYS A O 1
ATOM 951 N N . PRO A 1 115 ? -11.141 -8.791 6.041 1.00 67.62 115 PRO A N 1
ATOM 952 C CA . PRO A 1 115 ? -12.273 -8.468 5.194 1.00 67.62 115 PRO A CA 1
ATOM 953 C C . PRO A 1 115 ? -12.741 -9.752 4.510 1.00 67.62 115 PRO A C 1
ATOM 955 O O . PRO A 1 115 ? -11.959 -10.432 3.841 1.00 67.62 115 PRO A O 1
ATOM 958 N N . GLU A 1 116 ? -14.005 -10.106 4.724 1.00 69.44 116 GLU A N 1
ATOM 959 C CA . GLU A 1 116 ? -14.651 -11.140 3.934 1.00 69.44 116 GLU A CA 1
ATOM 960 C C . GLU A 1 116 ? -14.651 -10.648 2.487 1.00 69.44 116 GLU A C 1
ATOM 962 O O . GLU A 1 116 ? -15.110 -9.539 2.194 1.00 69.44 116 GLU A O 1
ATOM 967 N N . ILE A 1 117 ? -14.048 -11.425 1.592 1.00 69.50 117 ILE A N 1
ATOM 968 C CA . ILE A 1 117 ? -14.017 -11.067 0.180 1.00 69.50 117 ILE A CA 1
ATOM 969 C C . ILE A 1 117 ? -15.438 -11.256 -0.344 1.00 69.50 117 ILE A C 1
ATOM 971 O O . ILE A 1 117 ? -15.893 -12.385 -0.490 1.00 69.50 117 ILE A O 1
ATOM 975 N N . LYS A 1 118 ? -16.143 -10.146 -0.570 1.00 71.50 118 LYS A N 1
ATOM 976 C CA . LYS A 1 118 ? -17.541 -10.157 -1.022 1.00 71.50 118 LYS A CA 1
ATOM 977 C C . LYS A 1 118 ? -17.670 -10.368 -2.522 1.00 71.50 118 LYS A C 1
ATOM 979 O O . LYS A 1 118 ? -18.551 -11.101 -2.944 1.00 71.50 118 LYS A O 1
ATOM 984 N N . ASP A 1 119 ? -16.767 -9.755 -3.287 1.00 72.12 119 ASP A N 1
ATOM 985 C CA . ASP A 1 119 ? -16.723 -9.835 -4.745 1.00 72.12 119 ASP A CA 1
ATOM 986 C C . ASP A 1 119 ? -15.276 -9.790 -5.254 1.00 72.12 119 ASP A C 1
ATOM 988 O O . ASP A 1 119 ? -14.435 -9.042 -4.753 1.00 72.12 119 ASP A O 1
ATOM 992 N N . ILE A 1 120 ? -14.992 -10.576 -6.286 1.00 72.69 120 ILE A N 1
ATOM 993 C CA . ILE A 1 120 ? -13.749 -10.589 -7.055 1.00 72.69 120 ILE A CA 1
ATOM 994 C C . ILE A 1 120 ? -14.144 -10.401 -8.512 1.00 72.69 120 ILE A C 1
ATOM 996 O O . ILE A 1 120 ? -14.916 -11.186 -9.050 1.00 72.69 120 ILE A O 1
ATOM 1000 N N . SER A 1 121 ? -13.601 -9.382 -9.174 1.00 78.50 121 SER A N 1
ATOM 1001 C CA . SER A 1 121 ? -13.822 -9.164 -10.606 1.00 78.50 121 SER A CA 1
ATOM 1002 C C . SER A 1 121 ? -12.588 -9.572 -11.401 1.00 78.50 121 SER A C 1
ATOM 1004 O O . SER A 1 121 ? -11.508 -9.017 -11.211 1.00 78.50 121 SER A O 1
ATOM 1006 N N . PHE A 1 122 ? -12.748 -10.534 -12.303 1.00 72.31 122 PHE A N 1
ATOM 1007 C CA . PHE A 1 122 ? -11.715 -10.974 -13.231 1.00 72.31 122 PHE A CA 1
ATOM 1008 C C . PHE A 1 122 ? -11.986 -10.417 -14.631 1.00 72.31 122 PHE A C 1
ATOM 1010 O O . PHE A 1 122 ? -13.104 -10.531 -15.127 1.00 72.31 122 PHE A O 1
ATOM 1017 N N . TRP A 1 123 ? -10.960 -9.869 -15.282 1.00 73.31 123 TRP A N 1
ATOM 1018 C CA . TRP A 1 123 ? -11.033 -9.358 -16.651 1.00 73.31 123 TRP A CA 1
ATOM 1019 C C . TRP A 1 123 ? -10.091 -10.169 -17.543 1.00 73.31 123 TRP A C 1
ATOM 1021 O O . TRP A 1 123 ? -8.886 -10.208 -17.305 1.00 73.31 123 TRP A O 1
ATOM 1031 N N . SER A 1 124 ? -10.642 -10.819 -18.567 1.00 71.06 124 SER A N 1
ATOM 1032 C CA . SER A 1 124 ? -9.868 -11.464 -19.642 1.00 71.06 124 SER A CA 1
ATOM 1033 C C . SER A 1 124 ? -9.942 -10.651 -20.920 1.00 71.06 124 SER A C 1
ATOM 1035 O O . SER A 1 124 ? -11.009 -10.139 -21.242 1.00 71.06 124 SER A O 1
ATOM 1037 N N . ASP A 1 125 ? -8.850 -10.603 -21.681 1.00 68.38 125 ASP A N 1
ATOM 1038 C CA . ASP A 1 125 ? -8.846 -10.145 -23.070 1.00 68.38 125 ASP A CA 1
ATOM 1039 C C . ASP A 1 125 ? -8.636 -11.321 -24.049 1.00 68.38 125 ASP A C 1
ATOM 1041 O O . ASP A 1 125 ? -8.370 -12.458 -23.652 1.00 68.38 125 ASP A O 1
ATOM 1045 N N . ASN A 1 126 ? -8.780 -11.058 -25.351 1.00 65.88 126 ASN A N 1
ATOM 1046 C CA . ASN A 1 126 ? -8.520 -12.036 -26.417 1.00 65.88 126 ASN A CA 1
ATOM 1047 C C . ASN A 1 126 ? -7.057 -12.003 -26.909 1.00 65.88 126 ASN A C 1
ATOM 1049 O O . ASN A 1 126 ? -6.782 -12.293 -28.080 1.00 65.88 126 ASN A O 1
ATOM 1053 N N . ALA A 1 127 ? -6.087 -11.593 -26.085 1.00 60.75 127 ALA A N 1
ATOM 1054 C CA . ALA A 1 127 ? -4.699 -11.740 -26.498 1.00 60.75 127 ALA A CA 1
ATOM 1055 C C . ALA A 1 127 ? -4.364 -13.242 -26.528 1.00 60.75 127 ALA A C 1
ATOM 1057 O O . ALA A 1 127 ? -4.467 -13.953 -25.530 1.00 60.75 127 ALA A O 1
ATOM 1058 N N . GLY A 1 128 ? -3.971 -13.752 -27.703 1.00 55.34 128 GLY A N 1
ATOM 1059 C CA . GLY A 1 128 ? -3.790 -15.192 -27.956 1.00 55.34 128 GLY A CA 1
ATOM 1060 C C . GLY A 1 128 ? -2.751 -15.901 -27.070 1.00 55.34 128 GLY A C 1
ATOM 1061 O O . GLY A 1 128 ? -2.627 -17.125 -27.137 1.00 55.34 128 GLY A O 1
ATOM 1062 N N . CYS A 1 129 ? -2.021 -15.148 -26.248 1.00 56.44 129 CYS A N 1
ATOM 1063 C CA . CYS A 1 129 ? -1.033 -15.601 -25.275 1.00 56.44 129 CYS A CA 1
ATOM 1064 C C . CYS A 1 129 ? -1.602 -15.879 -23.869 1.00 56.44 129 CYS A C 1
ATOM 1066 O O . CYS A 1 129 ? -0.940 -16.577 -23.104 1.00 56.44 129 CYS A O 1
ATOM 1068 N N . TYR A 1 130 ? -2.820 -15.443 -23.528 1.00 55.69 130 TYR A N 1
ATOM 1069 C CA . TYR A 1 130 ? -3.434 -15.732 -22.224 1.00 55.69 130 TYR A CA 1
ATOM 1070 C C . TYR A 1 130 ? -4.445 -16.877 -22.317 1.00 55.69 130 TYR A C 1
ATOM 1072 O O . TYR A 1 130 ? -5.639 -16.723 -22.076 1.00 55.69 130 TYR A O 1
ATOM 1080 N N . LYS A 1 131 ? -3.967 -18.086 -22.637 1.00 62.94 131 LYS A N 1
ATOM 1081 C CA . LYS A 1 131 ? -4.770 -19.310 -22.467 1.00 62.94 131 LYS A CA 1
ATOM 1082 C C . LYS A 1 131 ? -4.748 -19.753 -21.005 1.00 62.94 131 LYS A C 1
ATOM 1084 O O . LYS A 1 131 ? -4.154 -20.766 -20.656 1.00 62.94 131 LYS A O 1
ATOM 1089 N N . SER A 1 132 ? -5.393 -18.976 -20.143 1.00 68.62 132 SER A N 1
ATOM 1090 C CA . SER A 1 132 ? -5.506 -19.238 -18.703 1.00 68.62 132 SER A CA 1
ATOM 1091 C C . SER A 1 132 ? -6.803 -19.965 -18.326 1.00 68.62 132 SER A C 1
ATOM 1093 O O . SER A 1 132 ? -7.171 -19.997 -17.156 1.00 68.62 132 SER A O 1
ATOM 1095 N N . THR A 1 133 ? -7.487 -20.600 -19.288 1.00 71.31 133 THR A N 1
ATOM 1096 C CA . THR A 1 133 ? -8.796 -21.254 -19.094 1.00 71.31 133 THR A CA 1
ATOM 1097 C C . THR A 1 133 ? -8.808 -22.247 -17.931 1.00 71.31 133 THR A C 1
ATOM 1099 O O . THR A 1 133 ? -9.766 -22.277 -17.166 1.00 71.31 133 THR A O 1
ATOM 1102 N N . LEU A 1 134 ? -7.740 -23.034 -17.756 1.00 77.31 134 LEU A N 1
ATOM 1103 C CA . LEU A 1 134 ? -7.647 -23.995 -16.652 1.00 77.31 134 LEU A CA 1
ATOM 1104 C C . LEU A 1 134 ? -7.500 -23.297 -15.293 1.00 77.31 134 LEU A C 1
ATOM 1106 O O . LEU A 1 134 ? -8.172 -23.666 -14.334 1.00 77.31 134 LEU A O 1
ATOM 1110 N N . THR A 1 135 ? -6.656 -22.267 -15.221 1.00 78.06 135 THR A N 1
ATOM 1111 C CA . THR A 1 135 ? -6.502 -21.433 -14.024 1.00 78.06 135 THR A CA 1
ATOM 1112 C C . THR A 1 135 ? -7.828 -20.771 -13.668 1.00 78.06 135 THR A C 1
ATOM 1114 O O . THR A 1 135 ? -8.230 -20.789 -12.511 1.00 78.06 135 THR A O 1
ATOM 1117 N N . LEU A 1 136 ? -8.556 -20.269 -14.667 1.00 73.75 136 LEU A N 1
ATOM 1118 C CA . LEU A 1 136 ? -9.871 -19.663 -14.478 1.00 73.75 136 LEU A CA 1
ATOM 1119 C C . LEU A 1 136 ? -10.910 -20.656 -13.971 1.00 73.75 136 LEU A C 1
ATOM 1121 O O . LEU A 1 136 ? -11.620 -20.350 -13.018 1.00 73.75 136 LEU A O 1
ATOM 1125 N N . ALA A 1 137 ? -10.959 -21.859 -14.545 1.00 76.38 137 ALA A N 1
ATOM 1126 C CA . ALA A 1 137 ? -11.839 -22.920 -14.069 1.00 76.38 137 ALA A CA 1
ATOM 1127 C C . ALA A 1 137 ? -11.534 -23.297 -12.610 1.00 76.38 137 ALA A C 1
ATOM 1129 O O . ALA A 1 137 ? -12.452 -23.494 -11.818 1.00 76.38 137 ALA A O 1
ATOM 1130 N N . MET A 1 138 ? -10.252 -23.345 -12.233 1.00 80.88 138 MET A N 1
ATOM 1131 C CA . MET A 1 138 ? -9.834 -23.632 -10.861 1.00 80.88 138 MET A CA 1
ATOM 1132 C C . MET A 1 138 ? -10.223 -22.504 -9.897 1.00 80.88 138 MET A C 1
ATOM 1134 O O . MET A 1 138 ? -10.750 -22.782 -8.823 1.00 80.88 138 MET A O 1
ATOM 1138 N N . ILE A 1 139 ? -10.016 -21.239 -10.271 1.00 78.94 139 ILE A N 1
ATOM 1139 C CA . ILE A 1 139 ? -10.423 -20.082 -9.457 1.00 78.94 139 ILE A CA 1
ATOM 1140 C C . ILE A 1 139 ? -11.948 -20.074 -9.288 1.00 78.94 139 ILE A C 1
ATOM 1142 O O . ILE A 1 139 ? -12.427 -19.937 -8.165 1.00 78.94 139 ILE A O 1
ATOM 1146 N N . TYR A 1 140 ? -12.711 -20.309 -10.360 1.00 76.44 140 TYR A N 1
ATOM 1147 C CA . TYR A 1 140 ? -14.172 -20.398 -10.299 1.00 76.44 140 TYR A CA 1
ATOM 1148 C C . TYR A 1 140 ? -14.642 -21.548 -9.399 1.00 76.44 140 TYR A C 1
ATOM 1150 O O . TYR A 1 140 ? -15.539 -21.362 -8.586 1.00 76.44 140 TYR A O 1
ATOM 1158 N N . ALA A 1 141 ? -14.007 -22.721 -9.472 1.00 81.19 141 ALA A N 1
ATOM 1159 C CA . ALA A 1 141 ? -14.350 -23.856 -8.615 1.00 81.19 141 ALA A CA 1
ATOM 1160 C C . ALA A 1 141 ? -14.095 -23.589 -7.120 1.00 81.19 141 ALA A C 1
ATOM 1162 O O . ALA A 1 141 ? -14.800 -24.139 -6.278 1.00 81.19 141 ALA A O 1
ATOM 1163 N N . ASN A 1 142 ? -13.099 -22.759 -6.789 1.00 80.38 142 ASN A N 1
ATOM 1164 C CA . ASN A 1 142 ? -12.737 -22.451 -5.402 1.00 80.38 142 ASN A CA 1
ATOM 1165 C C . ASN A 1 142 ? -13.466 -21.221 -4.834 1.00 80.38 142 ASN A C 1
ATOM 1167 O O . ASN A 1 142 ? 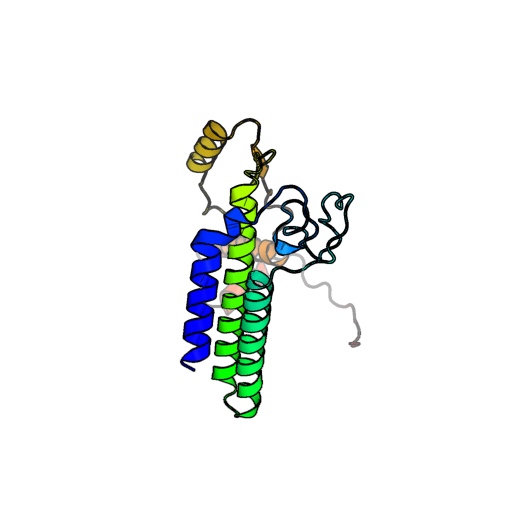-13.741 -21.187 -3.639 1.00 80.38 142 ASN A O 1
ATOM 1171 N N . LEU A 1 143 ? -13.746 -20.207 -5.659 1.00 78.69 143 LEU A N 1
ATOM 1172 C CA . LEU A 1 143 ? -14.285 -18.910 -5.219 1.00 78.69 143 LEU A CA 1
ATOM 1173 C C . LEU A 1 143 ? -15.755 -18.704 -5.614 1.00 78.69 143 LEU A C 1
ATOM 1175 O O . LEU A 1 143 ? -16.451 -17.909 -4.987 1.00 78.69 143 LEU A O 1
ATOM 1179 N N . GLY A 1 144 ? -16.228 -19.446 -6.617 1.00 70.75 144 GLY A N 1
ATOM 1180 C CA . GLY A 1 144 ? -17.624 -19.577 -7.026 1.00 70.75 144 GLY A CA 1
ATOM 1181 C C . GLY A 1 144 ? -18.447 -18.283 -6.947 1.00 70.75 144 GLY A C 1
ATOM 1182 O O . GLY A 1 144 ? -18.153 -17.361 -7.705 1.00 70.75 144 GLY A O 1
ATOM 1183 N N . PRO A 1 145 ? -19.468 -18.194 -6.068 1.00 69.56 145 PRO A N 1
ATOM 1184 C CA . PRO A 1 145 ? -20.454 -17.101 -6.032 1.00 69.56 145 PRO A CA 1
ATOM 1185 C C . PRO A 1 145 ? -19.892 -15.676 -5.938 1.00 69.56 145 PRO A C 1
ATOM 1187 O O . PRO A 1 145 ? -20.597 -14.734 -6.275 1.00 69.56 145 PRO A O 1
ATOM 1190 N N . ILE A 1 146 ? -18.653 -15.528 -5.465 1.00 72.00 146 ILE A N 1
ATOM 1191 C CA . ILE A 1 146 ? -17.970 -14.247 -5.244 1.00 72.00 146 ILE A CA 1
ATOM 1192 C C . ILE A 1 146 ? -17.239 -13.775 -6.521 1.00 72.00 146 ILE A C 1
ATOM 1194 O O . ILE A 1 146 ? -16.782 -12.640 -6.598 1.00 72.00 146 ILE A O 1
ATOM 1198 N N . LEU A 1 147 ? -17.082 -14.628 -7.541 1.00 76.50 147 LEU A N 1
ATOM 1199 C CA . LEU A 1 147 ? -16.302 -14.318 -8.741 1.00 76.50 147 LEU A CA 1
ATOM 1200 C C . LEU A 1 147 ? -17.182 -13.811 -9.897 1.00 76.50 147 LEU A C 1
ATOM 1202 O O . LEU A 1 147 ? -17.901 -14.581 -10.532 1.00 76.50 147 LEU A O 1
ATOM 1206 N N . SER A 1 148 ? -17.030 -12.535 -10.245 1.00 79.00 148 SER A N 1
ATOM 1207 C CA . SER A 1 148 ? -17.529 -11.938 -11.488 1.00 79.00 148 SER A CA 1
ATOM 1208 C C . SER A 1 148 ? -16.470 -12.033 -12.590 1.00 79.00 148 SER A C 1
ATOM 1210 O O . SER A 1 148 ? -15.332 -11.611 -12.394 1.00 79.00 148 SER A O 1
ATOM 1212 N N . SER A 1 149 ? -16.821 -12.560 -13.765 1.00 74.69 149 SER A N 1
ATOM 1213 C CA . SER A 1 149 ? -15.909 -12.660 -14.914 1.00 74.69 149 SER A CA 1
ATOM 1214 C C . SER A 1 149 ? -16.359 -11.776 -16.074 1.00 74.69 149 SER A C 1
ATOM 1216 O O . SER A 1 149 ? -17.472 -11.936 -16.575 1.00 74.69 149 SER A O 1
ATOM 1218 N N . TYR A 1 150 ? -15.463 -10.916 -16.547 1.00 74.38 150 TYR A N 1
ATOM 1219 C CA . TYR A 1 150 ? -15.659 -10.024 -17.682 1.00 74.38 150 TYR A CA 1
ATOM 1220 C C . TYR A 1 150 ? -14.731 -10.421 -18.832 1.00 74.38 150 TYR A C 1
ATOM 1222 O O . TYR A 1 150 ? -13.540 -10.691 -18.644 1.00 74.38 150 TYR A O 1
ATOM 1230 N N . PHE A 1 151 ? -15.285 -10.460 -20.042 1.00 69.56 151 PHE A N 1
ATOM 1231 C CA . PHE A 1 151 ? -14.527 -10.680 -21.266 1.00 69.56 151 PHE A CA 1
ATOM 1232 C C . PHE A 1 151 ? -14.454 -9.369 -22.047 1.00 69.56 151 PHE A C 1
ATOM 1234 O O . PHE A 1 151 ? -15.456 -8.888 -22.575 1.00 69.56 151 PHE A O 1
ATOM 1241 N N . SER A 1 152 ? -13.263 -8.782 -22.093 1.00 64.94 152 SER A N 1
ATOM 1242 C CA . SER A 1 152 ? -12.944 -7.613 -22.901 1.00 64.94 152 SER A CA 1
ATOM 1243 C C . SER A 1 152 ? -12.848 -8.042 -24.367 1.00 64.94 152 SER A C 1
ATOM 1245 O O . SER A 1 152 ? -11.781 -8.417 -24.861 1.00 64.94 152 SER A O 1
ATOM 1247 N N . GLU A 1 153 ? -13.988 -8.029 -25.062 1.00 58.72 153 GLU A N 1
ATOM 1248 C CA . GLU A 1 153 ? -14.061 -8.260 -26.506 1.00 58.72 153 GLU A CA 1
ATOM 1249 C C . GLU A 1 153 ? -13.146 -7.279 -27.256 1.00 58.72 153 GLU A C 1
ATOM 1251 O O . GLU A 1 153 ? -13.236 -6.058 -27.125 1.00 58.72 153 GLU A O 1
ATOM 1256 N N . ALA A 1 154 ? -12.260 -7.820 -28.092 1.00 55.66 154 ALA A N 1
ATOM 1257 C CA . ALA A 1 154 ? -11.152 -7.093 -28.715 1.00 55.66 154 ALA A CA 1
ATOM 1258 C C . ALA A 1 154 ? -11.551 -6.078 -29.807 1.00 55.66 154 ALA A C 1
ATOM 1260 O O . ALA A 1 154 ? -10.677 -5.586 -30.525 1.00 55.66 154 ALA A O 1
ATOM 1261 N N . GLN A 1 155 ? -12.840 -5.782 -29.985 1.00 53.97 155 GLN A N 1
ATOM 1262 C CA . GLN A 1 155 ? -13.295 -4.881 -31.047 1.00 53.97 155 GLN A CA 1
ATOM 1263 C C . GLN A 1 155 ? -13.316 -3.406 -30.633 1.00 53.97 155 GLN A C 1
ATOM 1265 O O . GLN A 1 155 ? -13.280 -2.557 -31.520 1.00 53.97 155 GLN A O 1
ATOM 1270 N N . ASP A 1 156 ? -13.286 -3.098 -29.332 1.00 47.25 156 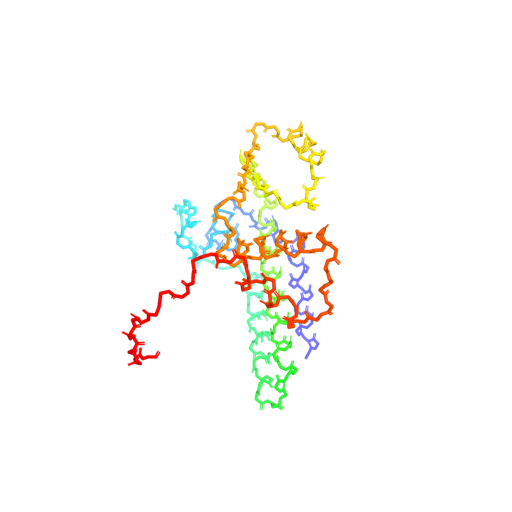ASP A N 1
ATOM 1271 C CA . ASP A 1 156 ? -13.354 -1.709 -28.843 1.00 47.25 156 ASP A CA 1
ATOM 1272 C C . ASP A 1 156 ? -11.975 -1.100 -28.501 1.00 47.25 156 ASP A C 1
ATOM 1274 O O . ASP A 1 156 ? -11.851 0.092 -28.247 1.00 47.25 156 ASP A O 1
ATOM 1278 N N . GLY A 1 157 ? -10.902 -1.906 -28.533 1.00 50.72 157 GLY A N 1
ATOM 1279 C CA . GLY A 1 157 ? -9.565 -1.502 -28.061 1.00 50.72 157 GLY A CA 1
ATOM 1280 C C . GLY A 1 157 ? -8.449 -1.438 -29.109 1.00 50.72 157 GLY A C 1
ATOM 1281 O O . GLY A 1 157 ? -7.341 -1.013 -28.792 1.00 50.72 157 GLY A O 1
ATOM 1282 N N . LYS A 1 158 ? -8.688 -1.852 -30.359 1.00 61.34 158 LYS A N 1
ATOM 1283 C CA . LYS A 1 158 ? -7.673 -1.778 -31.424 1.00 61.34 158 LYS A CA 1
ATOM 1284 C C . LYS A 1 158 ? -7.871 -0.503 -32.229 1.00 61.34 158 LYS A C 1
ATOM 1286 O O . LYS A 1 158 ? -8.806 -0.399 -33.025 1.00 61.34 158 LYS A O 1
ATOM 1291 N N . GLY A 1 159 ? -6.992 0.473 -32.009 1.00 63.94 159 GLY A N 1
ATOM 1292 C CA . GLY A 1 159 ? -7.025 1.753 -32.712 1.00 63.94 159 GLY A CA 1
ATOM 1293 C C . GLY A 1 159 ? -6.936 1.589 -34.235 1.00 63.94 159 GLY A C 1
ATOM 1294 O O . GLY A 1 159 ? -6.577 0.533 -34.763 1.00 63.94 159 GLY A O 1
ATOM 1295 N N . ALA A 1 160 ? -7.223 2.659 -34.979 1.00 65.62 160 ALA A N 1
ATOM 1296 C CA . ALA A 1 160 ? -7.192 2.650 -36.446 1.00 65.62 160 ALA A CA 1
ATOM 1297 C C . ALA A 1 160 ? -5.867 2.110 -37.038 1.00 65.62 160 ALA A C 1
ATOM 1299 O O . ALA A 1 160 ? -5.862 1.547 -38.136 1.00 65.62 160 ALA A O 1
ATOM 1300 N N . CYS A 1 161 ? -4.757 2.244 -36.306 1.00 67.12 161 CYS A N 1
ATOM 1301 C CA . CYS A 1 161 ? -3.438 1.746 -36.690 1.00 67.12 161 CYS A CA 1
ATOM 1302 C C . CYS A 1 161 ? -3.353 0.213 -36.738 1.00 67.12 161 CYS A C 1
ATOM 1304 O O . CYS A 1 161 ? -2.828 -0.320 -37.713 1.00 67.12 161 CYS A O 1
ATOM 1306 N N . ASP A 1 162 ? -3.918 -0.507 -35.765 1.00 72.88 162 ASP A N 1
ATOM 1307 C CA . ASP A 1 162 ? -3.914 -1.979 -35.762 1.00 72.88 162 ASP A CA 1
ATOM 1308 C C . ASP A 1 162 ? -4.770 -2.546 -36.892 1.00 72.88 162 ASP A C 1
ATOM 1310 O O . ASP A 1 162 ? -4.413 -3.544 -37.526 1.00 72.88 162 ASP A O 1
ATOM 1314 N N . ARG A 1 163 ? -5.885 -1.868 -37.193 1.00 71.69 163 ARG A N 1
ATOM 1315 C CA . ARG A 1 163 ? -6.727 -2.201 -38.344 1.00 71.69 163 ARG A CA 1
ATOM 1316 C C . ARG A 1 163 ? -5.928 -2.059 -39.637 1.00 71.69 163 ARG A C 1
ATOM 1318 O O . ARG A 1 163 ? -5.851 -3.015 -40.406 1.00 71.69 163 ARG A O 1
ATOM 1325 N N . LYS A 1 164 ? -5.261 -0.916 -39.839 1.00 74.69 164 LYS A N 1
ATOM 1326 C CA . LYS A 1 164 ? -4.378 -0.688 -40.996 1.00 74.69 164 LYS A CA 1
ATOM 1327 C C . LYS A 1 164 ? -3.257 -1.727 -41.079 1.00 74.69 164 LYS A C 1
ATOM 1329 O O . LYS A 1 164 ? -3.033 -2.284 -42.147 1.00 74.69 164 LYS A O 1
ATOM 1334 N N . ALA A 1 165 ? -2.605 -2.049 -39.963 1.00 75.88 165 ALA A N 1
ATOM 1335 C CA . ALA A 1 165 ? -1.547 -3.056 -39.928 1.00 75.88 165 ALA A CA 1
ATOM 1336 C C . ALA A 1 165 ? -2.055 -4.457 -40.313 1.00 75.88 165 ALA A C 1
ATOM 1338 O O . ALA A 1 165 ? -1.355 -5.194 -41.005 1.00 75.88 165 ALA A O 1
ATOM 1339 N N . SER A 1 166 ? -3.273 -4.829 -39.903 1.00 76.81 166 SER A N 1
ATOM 1340 C CA . SER A 1 166 ? -3.908 -6.090 -40.306 1.00 76.81 166 SER A CA 1
ATOM 1341 C C . SER A 1 166 ? -4.186 -6.143 -41.813 1.00 76.81 166 SER A C 1
ATOM 1343 O O . SER A 1 166 ? -3.855 -7.139 -42.459 1.00 76.81 166 SER A O 1
ATOM 1345 N N . HIS A 1 167 ? -4.723 -5.059 -42.388 1.00 78.56 167 HIS A N 1
ATOM 1346 C CA . HIS A 1 167 ? -4.952 -4.949 -43.834 1.00 78.56 167 HIS A CA 1
ATOM 1347 C C . HIS A 1 167 ? -3.648 -5.098 -44.626 1.00 78.56 167 HIS A C 1
ATOM 1349 O O . HIS A 1 167 ? -3.553 -5.983 -45.474 1.00 78.56 167 HIS A O 1
ATOM 1355 N N . ILE A 1 168 ? -2.606 -4.350 -44.251 1.00 80.94 168 ILE A N 1
ATOM 1356 C CA . ILE A 1 168 ? -1.286 -4.419 -44.897 1.00 80.94 168 ILE A CA 1
ATOM 1357 C C . ILE A 1 168 ? -0.702 -5.841 -44.812 1.00 80.94 168 ILE A C 1
ATOM 1359 O O . ILE A 1 168 ? -0.180 -6.366 -45.793 1.00 80.94 168 ILE A O 1
ATOM 1363 N N . LYS A 1 169 ? -0.823 -6.520 -43.660 1.00 82.44 169 LYS A N 1
ATOM 1364 C CA . LYS A 1 169 ? -0.364 -7.915 -43.502 1.00 82.44 169 LYS A CA 1
ATOM 1365 C C . LYS A 1 169 ? -1.100 -8.881 -44.433 1.00 82.44 169 LYS A C 1
ATOM 1367 O O . LYS A 1 169 ? -0.475 -9.781 -44.994 1.00 82.44 169 LYS A O 1
ATOM 1372 N N . ALA A 1 170 ? -2.413 -8.720 -44.592 1.00 83.44 170 ALA A N 1
ATOM 1373 C CA . ALA A 1 170 ? -3.207 -9.550 -45.493 1.00 83.44 170 ALA A CA 1
ATOM 1374 C C . ALA A 1 170 ? -2.840 -9.308 -46.967 1.00 83.44 170 ALA A C 1
ATOM 1376 O O . ALA A 1 170 ? -2.761 -10.259 -47.744 1.00 83.44 170 ALA A O 1
ATOM 1377 N N . GLU A 1 171 ? -2.568 -8.059 -47.338 1.00 83.38 171 GLU A N 1
ATOM 1378 C CA . GLU A 1 171 ? -2.156 -7.664 -48.689 1.00 83.38 171 GLU A CA 1
ATOM 1379 C C . GLU A 1 171 ? -0.772 -8.197 -49.043 1.00 83.38 171 GLU A C 1
ATOM 1381 O O . GLU A 1 171 ? -0.615 -8.826 -50.086 1.00 83.38 171 GLU A O 1
ATOM 1386 N N . ILE A 1 172 ? 0.205 -8.058 -48.142 1.00 85.50 172 ILE A N 1
ATOM 1387 C CA . ILE A 1 172 ? 1.536 -8.659 -48.308 1.00 85.50 172 ILE A CA 1
ATOM 1388 C C . ILE A 1 172 ? 1.409 -10.169 -48.495 1.00 85.50 172 ILE A C 1
ATOM 1390 O O . ILE A 1 172 ? 2.028 -10.735 -49.391 1.00 85.50 172 ILE A O 1
ATOM 1394 N N . LYS A 1 173 ? 0.553 -10.831 -47.708 1.00 85.38 173 LYS A N 1
ATOM 1395 C CA . LYS A 1 173 ? 0.316 -12.270 -47.856 1.00 85.38 173 LYS A CA 1
ATOM 1396 C C . LYS A 1 173 ? -0.264 -12.629 -49.229 1.00 85.38 173 LYS A C 1
ATOM 1398 O O . LYS A 1 173 ? 0.142 -13.634 -49.803 1.00 85.38 173 LYS A O 1
ATOM 1403 N N . ARG A 1 174 ? -1.196 -11.832 -49.765 1.00 84.12 174 ARG A N 1
ATOM 1404 C CA . ARG A 1 174 ? -1.747 -12.029 -51.120 1.00 84.12 174 ARG A CA 1
ATOM 1405 C C . ARG A 1 174 ? -0.684 -11.829 -52.194 1.00 84.12 174 ARG A C 1
ATOM 1407 O O . ARG A 1 174 ? -0.523 -12.705 -53.031 1.00 84.12 174 ARG A O 1
ATOM 1414 N N . TYR A 1 175 ? 0.079 -10.745 -52.100 1.00 83.50 175 TYR A N 1
ATOM 1415 C CA . TYR A 1 175 ? 1.156 -10.417 -53.031 1.00 83.50 175 TYR A CA 1
ATOM 1416 C C . TYR A 1 175 ? 2.218 -11.528 -53.091 1.00 83.50 175 TYR A C 1
ATOM 1418 O O . TYR A 1 175 ? 2.627 -11.952 -54.168 1.00 83.50 175 TYR A O 1
ATOM 1426 N N . VAL A 1 176 ? 2.582 -12.088 -51.931 1.00 87.69 176 VAL A N 1
ATOM 1427 C CA . VAL A 1 176 ? 3.480 -13.252 -51.847 1.00 87.69 176 VAL A CA 1
ATOM 1428 C C . VAL A 1 176 ? 2.862 -14.508 -52.460 1.00 87.69 176 VAL A C 1
ATOM 1430 O O . VAL A 1 176 ? 3.536 -15.236 -53.186 1.00 87.69 176 VAL A O 1
ATOM 1433 N N . ASN A 1 177 ? 1.571 -14.757 -52.228 1.00 88.25 177 ASN A N 1
ATOM 1434 C CA . ASN A 1 177 ? 0.872 -15.900 -52.823 1.00 88.25 177 ASN A CA 1
ATOM 1435 C C . ASN A 1 177 ? 0.732 -15.798 -54.354 1.00 88.25 177 ASN A C 1
ATOM 1437 O O . ASN A 1 177 ? 0.600 -16.825 -55.014 1.00 88.25 177 ASN A O 1
ATOM 1441 N N . GLU A 1 178 ? 0.780 -14.591 -54.918 1.00 86.75 178 GLU A N 1
ATOM 1442 C CA . GLU A 1 178 ? 0.828 -14.341 -56.367 1.00 86.75 178 GLU A CA 1
ATOM 1443 C C . GLU A 1 178 ? 2.231 -14.577 -56.967 1.00 86.75 178 GLU A C 1
ATOM 1445 O O . GLU A 1 178 ? 2.434 -14.404 -58.167 1.00 86.75 178 GLU A O 1
ATOM 1450 N N . GLY A 1 179 ? 3.201 -15.016 -56.153 1.00 84.69 179 GLY A N 1
ATOM 1451 C CA . GLY A 1 179 ? 4.568 -15.330 -56.575 1.00 84.69 179 GLY A CA 1
ATOM 1452 C C . GLY A 1 179 ? 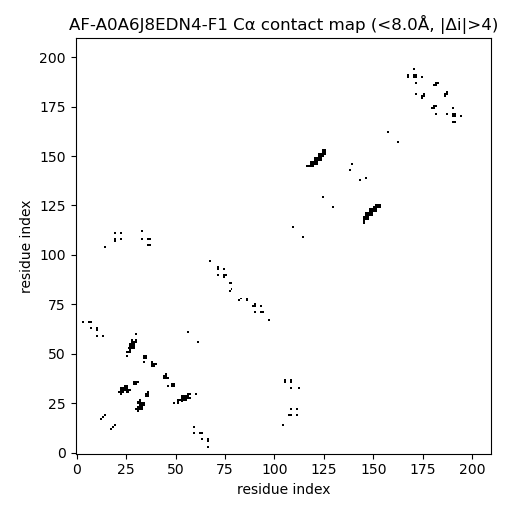5.512 -14.126 -56.582 1.00 84.69 179 GLY A C 1
ATOM 1453 O O . GLY A 1 179 ? 6.624 -14.224 -57.103 1.00 84.69 179 GLY A O 1
ATOM 1454 N N . LEU A 1 180 ? 5.087 -12.993 -56.017 1.00 85.31 180 LEU A N 1
ATOM 1455 C CA . LEU A 1 180 ? 5.872 -11.763 -55.938 1.00 85.31 180 LEU A CA 1
ATOM 1456 C C . LEU A 1 180 ? 6.571 -11.658 -54.572 1.00 85.31 180 LEU A C 1
ATOM 1458 O O . LEU A 1 180 ? 6.034 -12.070 -53.552 1.00 85.31 180 LEU A O 1
ATOM 1462 N N . ASN A 1 181 ? 7.777 -11.091 -54.522 1.00 87.81 181 ASN A N 1
ATOM 1463 C CA . ASN A 1 181 ? 8.548 -10.989 -53.276 1.00 87.81 181 ASN A CA 1
ATOM 1464 C C . ASN A 1 181 ? 8.449 -9.596 -52.647 1.00 87.81 181 ASN A C 1
ATOM 1466 O O . ASN A 1 181 ? 8.362 -8.590 -53.350 1.00 87.81 181 ASN A O 1
ATOM 1470 N N . VAL A 1 182 ? 8.518 -9.552 -51.315 1.00 85.62 182 VAL A N 1
ATOM 1471 C CA . VAL A 1 182 ? 8.631 -8.323 -50.520 1.00 85.62 182 VAL A CA 1
ATOM 1472 C C .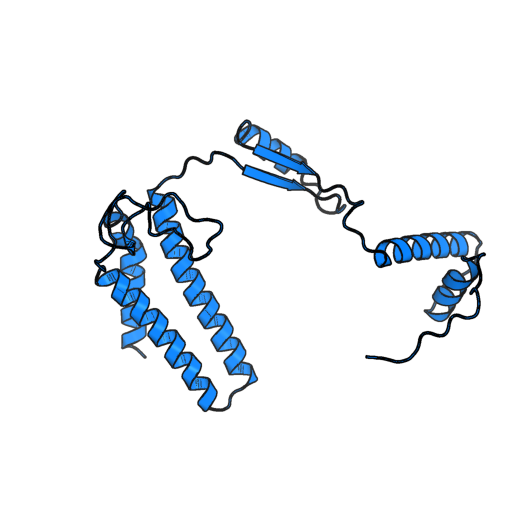 VAL A 1 182 ? 9.891 -8.444 -49.672 1.00 85.62 182 VAL A C 1
ATOM 1474 O O . VAL A 1 182 ? 9.889 -9.177 -48.684 1.00 85.62 182 VAL A O 1
ATOM 1477 N N . LEU A 1 183 ? 10.980 -7.794 -50.091 1.00 88.12 183 LEU A N 1
ATOM 1478 C CA . LEU A 1 183 ? 12.297 -7.958 -49.456 1.00 88.12 183 LEU A CA 1
ATOM 1479 C C . LEU A 1 183 ? 12.716 -6.744 -48.624 1.00 88.12 183 LEU A C 1
ATOM 1481 O O . LEU A 1 183 ? 13.488 -6.888 -47.678 1.00 88.12 183 LEU A O 1
ATOM 1485 N N . ASP A 1 184 ? 12.200 -5.562 -48.955 1.00 86.69 184 ASP A N 1
ATOM 1486 C CA . ASP A 1 184 ? 12.531 -4.317 -48.274 1.00 86.69 184 ASP A CA 1
ATOM 1487 C C . ASP A 1 184 ? 11.292 -3.447 -47.983 1.00 86.69 184 ASP A C 1
ATOM 1489 O O . ASP A 1 184 ? 10.149 -3.758 -48.339 1.00 86.69 184 ASP A O 1
ATOM 1493 N N . ALA A 1 185 ? 11.522 -2.323 -47.303 1.00 83.69 185 ALA A N 1
ATOM 1494 C CA . ALA A 1 185 ? 10.469 -1.371 -46.964 1.00 83.69 185 ALA A CA 1
ATOM 1495 C C . ALA A 1 185 ? 9.840 -0.696 -48.201 1.00 83.69 185 ALA A C 1
ATOM 1497 O O . ALA A 1 185 ? 8.674 -0.292 -48.153 1.00 83.69 185 ALA A O 1
ATOM 1498 N N . ASN A 1 186 ? 10.575 -0.578 -49.314 1.00 83.75 186 ASN A N 1
ATOM 1499 C CA . ASN A 1 186 ? 10.040 -0.011 -50.552 1.00 83.75 186 ASN A CA 1
ATOM 1500 C C . ASN A 1 186 ? 9.037 -0.969 -51.194 1.00 83.75 186 ASN A C 1
ATOM 1502 O O . ASN A 1 186 ? 7.988 -0.528 -51.665 1.00 83.75 186 ASN A O 1
ATOM 1506 N N . ASP A 1 187 ? 9.312 -2.268 -51.169 1.00 83.62 187 ASP A N 1
ATOM 1507 C CA . ASP A 1 187 ? 8.393 -3.291 -51.652 1.00 83.62 187 ASP A CA 1
ATOM 1508 C C . ASP A 1 187 ? 7.136 -3.365 -50.779 1.00 83.62 187 ASP A C 1
ATOM 1510 O O . ASP A 1 187 ? 6.027 -3.383 -51.312 1.00 83.62 187 ASP A O 1
ATOM 1514 N N . MET A 1 188 ? 7.271 -3.270 -49.450 1.00 82.25 188 MET A N 1
ATOM 1515 C CA . MET A 1 188 ? 6.111 -3.168 -48.547 1.00 82.25 188 MET A CA 1
ATOM 1516 C C . MET A 1 188 ? 5.231 -1.952 -48.873 1.00 82.25 188 MET A C 1
ATOM 1518 O O . MET A 1 188 ? 3.998 -2.039 -48.855 1.00 82.25 188 MET A O 1
ATOM 1522 N N . LYS A 1 189 ? 5.852 -0.813 -49.203 1.00 83.19 189 LYS A N 1
ATOM 1523 C CA . LYS A 1 189 ? 5.141 0.404 -49.611 1.00 83.19 189 LYS A CA 1
ATOM 1524 C C . LYS A 1 189 ? 4.419 0.220 -50.950 1.00 83.19 189 LYS A C 1
ATOM 1526 O O . LYS A 1 189 ? 3.280 0.662 -51.068 1.00 83.19 189 LYS A O 1
ATOM 1531 N N . LYS A 1 190 ? 5.025 -0.454 -51.936 1.00 81.44 190 LYS A N 1
ATOM 1532 C CA . LYS A 1 190 ? 4.368 -0.764 -53.225 1.00 81.44 190 LYS A CA 1
ATOM 1533 C C . LYS A 1 190 ? 3.111 -1.612 -53.028 1.00 81.44 190 LYS A C 1
ATOM 1535 O O . LYS A 1 190 ? 2.079 -1.295 -53.619 1.00 81.44 190 LYS A O 1
ATOM 1540 N N . VAL A 1 191 ? 3.177 -2.629 -52.166 1.00 81.88 191 VAL A N 1
ATOM 1541 C CA . VAL A 1 191 ? 2.014 -3.464 -51.819 1.00 81.88 191 VAL A CA 1
ATOM 1542 C C . VAL A 1 191 ? 0.925 -2.627 -51.142 1.00 81.88 191 VAL A C 1
ATOM 1544 O O . VAL A 1 191 ? -0.233 -2.683 -51.539 1.00 81.88 191 VAL A O 1
ATOM 1547 N N . SER A 1 192 ? 1.308 -1.771 -50.190 1.00 67.06 192 SER A N 1
ATOM 1548 C CA . SER A 1 192 ? 0.356 -0.918 -49.459 1.00 67.06 192 SER A CA 1
ATOM 1549 C C . SER A 1 192 ? -0.336 0.129 -50.352 1.00 67.06 192 SER A C 1
ATOM 1551 O O . SER A 1 192 ? -1.442 0.565 -50.050 1.00 67.06 192 SER A O 1
ATOM 1553 N N . ILE A 1 193 ? 0.309 0.565 -51.444 1.00 64.81 193 ILE A N 1
ATOM 1554 C CA . ILE A 1 193 ? -0.244 1.550 -52.395 1.00 64.81 193 ILE A CA 1
ATOM 1555 C C . ILE A 1 193 ? -1.143 0.883 -53.445 1.00 64.81 193 ILE A C 1
ATOM 1557 O O . ILE A 1 193 ? -2.153 1.459 -53.841 1.00 64.81 193 ILE A O 1
ATOM 1561 N N . THR A 1 194 ? -0.800 -0.325 -53.899 1.00 59.00 194 THR A N 1
ATOM 1562 C CA . THR A 1 194 ? -1.581 -1.059 -54.916 1.00 59.00 194 THR A CA 1
ATOM 1563 C C . THR A 1 194 ? -2.900 -1.612 -54.379 1.00 59.00 194 THR A C 1
ATOM 1565 O O . THR A 1 194 ? -3.817 -1.872 -55.155 1.00 59.00 194 THR A O 1
ATOM 1568 N N . ALA A 1 195 ? -3.035 -1.738 -53.060 1.00 52.53 195 ALA A N 1
ATOM 1569 C CA . ALA A 1 195 ? -4.213 -2.299 -52.419 1.00 52.53 195 ALA A CA 1
ATOM 1570 C C . ALA A 1 195 ? -5.370 -1.313 -52.157 1.00 52.53 195 ALA A C 1
ATOM 1572 O O . ALA A 1 195 ? -6.421 -1.730 -51.670 1.00 52.53 195 ALA A O 1
ATOM 1573 N N . CYS A 1 196 ? -5.231 -0.028 -52.511 1.00 42.44 196 CYS A N 1
ATOM 1574 C CA . CYS A 1 196 ? -6.313 0.952 -52.404 1.00 42.44 196 CYS A CA 1
ATOM 1575 C C . CYS A 1 196 ? -6.824 1.362 -53.800 1.00 42.44 196 CYS A C 1
ATOM 1577 O O . CYS A 1 196 ? -6.228 2.235 -54.430 1.00 42.44 196 CYS A O 1
ATOM 1579 N N . PRO A 1 197 ? -7.948 0.804 -54.300 1.00 40.94 197 PRO A N 1
ATOM 1580 C CA . PRO A 1 197 ? -8.566 1.251 -55.553 1.00 40.94 197 PRO A CA 1
ATOM 1581 C C . PRO A 1 197 ? -9.199 2.645 -55.440 1.00 40.94 197 PRO A C 1
ATOM 1583 O O . PRO A 1 197 ? -9.582 3.232 -56.448 1.00 40.94 197 PRO A O 1
ATOM 1586 N N . TYR A 1 198 ? -9.312 3.191 -54.227 1.00 37.25 198 TYR A N 1
ATOM 1587 C CA . TYR A 1 198 ? -9.692 4.580 -54.011 1.00 37.25 198 TYR A CA 1
ATOM 1588 C C . TYR A 1 198 ? -8.424 5.403 -53.849 1.00 37.25 198 TYR A C 1
ATOM 1590 O O . TYR A 1 198 ? -7.871 5.538 -52.758 1.00 37.25 198 TYR A O 1
ATOM 1598 N N . GLY A 1 199 ? -7.942 5.908 -54.982 1.00 35.22 199 GLY A N 1
ATOM 1599 C CA . GLY A 1 199 ? -6.869 6.885 -55.019 1.00 35.22 199 GLY A CA 1
ATOM 1600 C C . GLY A 1 199 ? -7.145 8.066 -54.092 1.00 35.22 199 GLY A C 1
ATOM 1601 O O . GLY A 1 199 ? -8.279 8.327 -53.684 1.00 35.22 199 GLY A O 1
ATOM 1602 N N . LEU A 1 200 ? -6.074 8.800 -53.794 1.00 37.69 200 LEU A N 1
ATOM 1603 C CA . LEU A 1 200 ? -6.172 10.163 -53.302 1.00 37.69 200 LEU A CA 1
ATOM 1604 C C . LEU A 1 200 ? -7.299 10.897 -54.045 1.00 37.69 200 LEU A C 1
ATOM 1606 O O . LEU A 1 200 ? -7.168 11.206 -55.230 1.00 37.69 200 LEU A O 1
ATOM 1610 N N . MET A 1 201 ? -8.374 11.233 -53.335 1.00 31.89 201 MET A N 1
ATOM 1611 C CA . MET A 1 201 ? -9.071 12.470 -53.641 1.00 31.89 201 MET A CA 1
ATOM 1612 C C . MET A 1 201 ? -8.086 13.583 -53.300 1.00 31.89 201 MET A C 1
ATOM 1614 O O . MET A 1 201 ? -7.780 13.853 -52.140 1.00 31.89 201 MET A O 1
ATOM 1618 N N . LEU A 1 202 ? -7.507 14.139 -54.360 1.00 36.44 202 LEU A N 1
ATOM 1619 C CA . LEU A 1 202 ? -6.827 15.420 -54.368 1.00 36.44 202 LEU A CA 1
ATOM 1620 C C . LEU A 1 202 ? -7.656 16.463 -53.602 1.00 36.44 202 LEU A C 1
ATOM 1622 O O . LEU A 1 202 ? -8.845 16.616 -53.862 1.00 36.44 202 LEU A O 1
ATOM 1626 N N . GLY A 1 203 ? -6.983 17.230 -52.744 1.00 36.62 203 GLY A N 1
ATOM 1627 C CA . GLY A 1 203 ? -7.365 18.605 -52.429 1.00 36.62 203 GLY A CA 1
ATOM 1628 C C . GLY A 1 203 ? -8.468 18.805 -51.391 1.00 36.62 203 GLY A C 1
ATOM 1629 O O . GLY A 1 203 ? -9.614 19.048 -51.739 1.0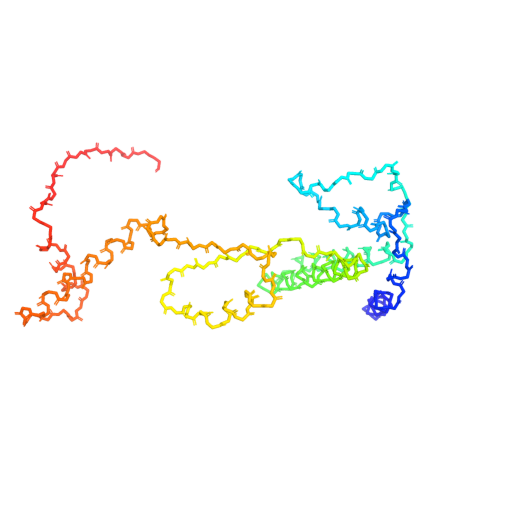0 36.62 203 GLY A O 1
ATOM 1630 N N . THR A 1 204 ? -8.066 18.937 -50.130 1.00 27.22 204 THR A N 1
ATOM 1631 C CA . THR A 1 204 ? -8.586 20.021 -49.285 1.00 27.22 204 THR A CA 1
ATOM 1632 C C . THR A 1 204 ? -7.428 20.604 -48.495 1.00 27.22 204 THR A C 1
ATOM 1634 O O . THR A 1 204 ? -6.842 19.952 -47.635 1.00 27.22 204 THR A O 1
ATOM 1637 N N . THR A 1 205 ? -7.084 21.837 -48.846 1.00 40.94 205 THR A N 1
ATOM 1638 C CA . THR A 1 205 ? -6.289 22.762 -48.046 1.00 40.94 205 THR A CA 1
ATOM 1639 C C . THR A 1 205 ? -6.859 22.858 -46.634 1.00 40.94 205 THR A C 1
ATOM 1641 O O . THR A 1 205 ? -7.966 23.356 -46.446 1.00 40.94 205 THR A O 1
ATOM 1644 N N . ILE A 1 206 ? -6.081 22.419 -45.654 1.00 32.69 206 ILE A N 1
ATOM 1645 C CA . ILE A 1 206 ? -6.126 22.900 -44.274 1.00 32.69 206 ILE A CA 1
ATOM 1646 C C . ILE A 1 206 ? -4.645 23.194 -44.014 1.00 32.69 206 ILE A C 1
ATOM 1648 O O . ILE A 1 206 ? -3.834 22.281 -43.936 1.00 32.69 206 ILE A O 1
ATOM 1652 N N . GLY A 1 207 ? -4.183 24.413 -44.281 1.00 29.39 207 GLY A N 1
ATOM 1653 C CA . GLY A 1 207 ? -4.376 25.492 -43.327 1.00 29.39 207 GLY A CA 1
ATOM 1654 C C . GLY A 1 207 ? -3.450 25.200 -42.158 1.00 29.39 207 GLY A C 1
ATOM 1655 O O . GLY A 1 207 ? -3.842 24.485 -41.244 1.00 29.39 207 GLY A O 1
ATOM 1656 N N . ALA A 1 208 ? -2.206 25.673 -42.260 1.00 39.78 208 ALA A N 1
ATOM 1657 C CA . ALA A 1 208 ? -1.349 25.803 -41.096 1.00 39.78 208 ALA A CA 1
ATOM 1658 C C . ALA A 1 208 ? -2.119 26.622 -40.061 1.00 39.78 208 ALA A C 1
ATOM 1660 O O . ALA A 1 208 ? -2.544 27.719 -40.398 1.00 39.78 208 ALA A O 1
ATOM 1661 N N . ASP A 1 209 ? -2.335 26.051 -38.882 1.00 33.28 209 ASP A N 1
ATOM 1662 C CA . ASP A 1 209 ? -2.384 26.766 -37.614 1.00 33.28 209 ASP A CA 1
ATOM 1663 C C . ASP A 1 209 ? -2.343 25.743 -36.467 1.00 33.28 209 ASP A C 1
ATOM 1665 O O . ASP A 1 209 ? -3.167 24.827 -36.406 1.00 33.28 209 ASP A O 1
ATOM 1669 N N . PHE A 1 210 ? -1.370 25.997 -35.581 1.00 36.09 210 PHE A N 1
ATOM 1670 C CA . PHE A 1 210 ? -0.923 25.306 -34.358 1.00 36.09 210 PHE A CA 1
ATOM 1671 C C . PHE A 1 210 ? 0.048 24.128 -34.514 1.00 36.09 210 PHE A C 1
ATOM 1673 O O . PHE A 1 210 ? -0.363 23.012 -34.898 1.00 36.09 210 PHE A O 1
#

Solvent-accessible surface area (backbone atoms only — not comparable to full-atom values): 12833 Å² total; per-residue (Å²): 111,71,64,59,56,52,51,51,51,52,46,51,49,39,62,72,70,47,49,72,71,62,49,35,75,74,51,42,30,41,88,27,8,59,66,53,50,71,53,57,90,54,81,91,62,62,62,82,74,71,99,69,64,61,83,46,79,51,70,72,61,48,52,44,52,54,50,53,51,49,53,50,53,56,54,60,55,48,61,80,70,73,48,68,77,62,42,56,55,50,49,52,53,50,51,52,54,51,50,50,52,53,51,49,55,48,49,52,48,52,67,69,68,57,74,76,82,71,70,41,82,45,78,44,63,75,56,91,84,66,82,48,64,68,61,49,52,52,49,44,74,76,52,40,97,29,56,45,80,44,76,50,67,68,81,86,75,62,53,77,64,56,55,50,52,51,53,46,53,54,47,49,52,50,45,43,73,73,74,45,85,72,89,50,73,67,44,50,47,52,49,59,58,72,72,47,92,73,63,84,80,77,83,80,92,74,73,93,80,135